Protein AF-A0A255QZW3-F1 (afdb_monomer_lite)

pLDDT: mean 80.27, std 19.98, range [23.88, 97.62]

Radius of gyration: 26.01 Å; chains: 1; bounding box: 53×50×120 Å

Structure (mmCIF, N/CA/C/O backbone):
data_AF-A0A255QZW3-F1
#
_entry.id   AF-A0A255QZW3-F1
#
loop_
_atom_site.group_PDB
_atom_site.id
_atom_site.type_symbol
_atom_site.label_atom_id
_atom_site.label_alt_id
_atom_site.label_comp_id
_atom_site.label_asym_id
_atom_site.label_entity_id
_atom_site.label_seq_id
_atom_site.pdbx_PDB_ins_code
_atom_site.Cartn_x
_atom_site.Cartn_y
_atom_site.Cartn_z
_atom_site.occupancy
_atom_site.B_iso_or_equiv
_atom_site.auth_seq_id
_atom_site.auth_comp_id
_atom_site.auth_asym_id
_atom_site.auth_atom_id
_atom_site.pdbx_PDB_model_num
ATOM 1 N N . MET A 1 1 ? -30.553 32.138 -70.526 1.00 38.06 1 MET A N 1
ATOM 2 C CA . MET A 1 1 ? -29.846 30.898 -70.909 1.00 38.06 1 MET A CA 1
ATOM 3 C C . MET A 1 1 ? -28.409 31.009 -70.411 1.00 38.06 1 MET A C 1
ATOM 5 O O . MET A 1 1 ? -27.671 31.830 -70.925 1.00 38.06 1 MET A O 1
ATOM 9 N N . ASN A 1 2 ? -28.101 30.250 -69.355 1.00 43.09 2 ASN A N 1
ATOM 10 C CA . ASN A 1 2 ? -26.792 29.805 -68.851 1.00 43.09 2 ASN A CA 1
ATOM 11 C C . ASN A 1 2 ? -25.631 30.808 -68.701 1.00 43.09 2 ASN A C 1
ATOM 13 O O . ASN A 1 2 ? -24.915 31.080 -69.658 1.00 43.09 2 ASN A O 1
ATOM 17 N N . LEU A 1 3 ? -25.308 31.158 -67.448 1.00 36.25 3 LEU A N 1
ATOM 18 C CA . LEU A 1 3 ? -23.912 31.330 -67.038 1.00 36.25 3 LEU A CA 1
ATOM 19 C C . LEU A 1 3 ? -23.704 30.815 -65.605 1.00 36.25 3 LEU A C 1
ATOM 21 O O . LEU A 1 3 ? -24.528 31.013 -64.719 1.00 36.25 3 LEU A O 1
ATOM 25 N N . ARG A 1 4 ? -22.629 30.046 -65.457 1.00 40.78 4 ARG A N 1
ATOM 26 C CA . ARG A 1 4 ? -22.335 29.072 -64.404 1.00 40.78 4 ARG A CA 1
ATOM 27 C C . ARG A 1 4 ? -21.970 29.738 -63.072 1.00 40.78 4 ARG A C 1
ATOM 29 O O . ARG A 1 4 ? -21.089 30.589 -63.046 1.00 40.78 4 ARG A O 1
ATOM 36 N N . GLN A 1 5 ? -22.571 29.280 -61.973 1.00 43.69 5 GLN A N 1
ATOM 37 C CA . GLN A 1 5 ? -22.066 29.517 -60.619 1.00 43.69 5 GLN A CA 1
ATOM 38 C C . GLN A 1 5 ? -20.993 28.474 -60.290 1.00 43.69 5 GLN A C 1
ATOM 40 O O . GLN A 1 5 ? -21.255 27.272 -60.300 1.00 43.69 5 GLN A O 1
ATOM 45 N N . ALA A 1 6 ? -19.781 28.950 -60.015 1.00 41.25 6 ALA A N 1
ATOM 46 C CA . ALA A 1 6 ? -18.719 28.180 -59.385 1.00 41.25 6 ALA A CA 1
ATOM 47 C C . ALA A 1 6 ? -18.856 28.342 -57.865 1.00 41.25 6 ALA A C 1
ATOM 49 O O . ALA A 1 6 ? -18.693 29.443 -57.345 1.00 41.25 6 ALA A O 1
ATOM 50 N N . ILE A 1 7 ? -19.173 27.255 -57.162 1.00 45.88 7 ILE A N 1
ATOM 51 C CA . ILE A 1 7 ? -19.100 27.184 -55.700 1.00 45.88 7 ILE A CA 1
ATOM 52 C C . ILE A 1 7 ? -17.798 26.456 -55.369 1.00 45.88 7 ILE A C 1
ATOM 54 O O . ILE A 1 7 ? -17.661 25.261 -55.621 1.00 45.88 7 ILE A O 1
ATOM 58 N N . ILE A 1 8 ? -16.826 27.202 -54.848 1.00 43.06 8 ILE A N 1
ATOM 59 C CA . ILE A 1 8 ? -15.601 26.663 -54.258 1.00 43.06 8 ILE A CA 1
ATOM 60 C C . ILE A 1 8 ? -15.958 26.229 -52.834 1.00 43.06 8 ILE A C 1
ATOM 62 O O . ILE A 1 8 ? -16.229 27.066 -51.977 1.00 43.06 8 ILE A O 1
ATOM 66 N N . VAL A 1 9 ? -15.986 24.918 -52.590 1.00 39.41 9 VAL A N 1
ATOM 67 C CA . VAL A 1 9 ? -16.095 24.344 -51.244 1.00 39.41 9 VAL A CA 1
ATOM 68 C C . VAL A 1 9 ? -14.688 24.282 -50.656 1.00 39.41 9 VAL A C 1
ATOM 70 O O . VAL A 1 9 ? -13.863 23.474 -51.078 1.00 39.41 9 VAL A O 1
ATOM 73 N N . PHE A 1 10 ? -14.404 25.165 -49.701 1.00 37.56 10 PHE A N 1
ATOM 74 C CA . PHE A 1 10 ? -13.177 25.138 -48.910 1.00 37.56 10 PHE A CA 1
ATOM 75 C C . PHE A 1 10 ? -13.356 24.102 -47.791 1.00 37.56 10 PHE A C 1
ATOM 77 O O . PHE A 1 10 ? -14.060 24.338 -46.810 1.00 37.56 10 PHE A O 1
ATOM 84 N N . LEU A 1 11 ? -12.778 22.916 -47.982 1.00 35.62 11 LEU A N 1
ATOM 85 C CA . LEU A 1 11 ? -12.787 21.829 -47.007 1.00 35.62 11 LEU A CA 1
ATOM 86 C C . LEU A 1 11 ? -11.752 22.147 -45.914 1.00 35.62 11 LEU A C 1
ATOM 88 O O . LEU A 1 11 ? -10.556 21.925 -46.087 1.00 35.62 11 LEU A O 1
ATOM 92 N N . CYS A 1 12 ? -12.205 22.729 -44.804 1.00 33.22 12 CYS A N 1
ATOM 93 C CA . CYS A 1 12 ? -11.370 22.981 -43.634 1.00 33.22 12 CYS A CA 1
ATOM 94 C C . CYS A 1 12 ? -11.304 21.697 -42.789 1.00 33.22 12 CYS A C 1
ATOM 96 O O . CYS A 1 12 ? -12.208 21.407 -42.007 1.00 33.22 12 CYS A O 1
ATOM 98 N N . CYS A 1 13 ? -10.258 20.891 -42.986 1.00 32.69 13 CYS A N 1
ATOM 99 C CA . CYS A 1 13 ? -9.945 19.754 -42.122 1.00 32.69 13 CYS A CA 1
ATOM 100 C C . CYS A 1 13 ? -9.436 20.265 -40.764 1.00 32.69 13 CYS A C 1
ATOM 102 O O . CYS A 1 13 ? -8.234 20.442 -40.569 1.00 32.69 13 CYS A O 1
ATOM 104 N N . CYS A 1 14 ? -10.342 20.496 -39.813 1.00 33.97 14 CYS A N 1
ATOM 105 C CA . CYS A 1 14 ? -9.978 20.615 -38.404 1.00 33.97 14 CYS A CA 1
ATOM 106 C C . CYS A 1 14 ? -9.560 19.233 -37.886 1.00 33.97 14 CYS A C 1
ATOM 108 O O . CYS A 1 14 ? -10.395 18.418 -37.499 1.00 33.97 14 CYS A O 1
ATOM 110 N N . GLY A 1 15 ? -8.253 18.967 -37.898 1.00 35.81 15 GLY A N 1
ATOM 111 C CA . GLY A 1 15 ? -7.658 17.869 -37.147 1.00 35.81 15 GLY A CA 1
ATOM 112 C C . GLY A 1 15 ? -7.804 18.145 -35.655 1.00 35.81 15 GLY A C 1
ATOM 113 O O . GLY A 1 15 ? -7.083 18.969 -35.098 1.00 35.81 15 GLY A O 1
ATOM 114 N N . VAL A 1 16 ? -8.756 17.475 -35.011 1.00 38.16 16 VAL A N 1
ATOM 115 C CA . VAL A 1 16 ? -8.859 17.439 -33.552 1.00 38.16 16 VAL A CA 1
ATOM 116 C C . VAL A 1 16 ? -7.765 16.498 -33.055 1.00 38.16 16 VAL A C 1
ATOM 118 O O . VAL A 1 16 ? -7.927 15.280 -33.050 1.00 38.16 16 VAL A O 1
ATOM 121 N N . ALA A 1 17 ? -6.615 17.063 -32.692 1.00 34.88 17 ALA A N 1
ATOM 122 C CA . ALA A 1 17 ? -5.617 16.351 -31.912 1.00 34.88 17 ALA A CA 1
ATOM 123 C C . ALA A 1 17 ? -6.191 16.130 -30.506 1.00 34.88 17 ALA A C 1
ATOM 125 O O . ALA A 1 17 ? -6.389 17.082 -29.752 1.00 34.88 17 ALA A O 1
ATOM 126 N N . LEU A 1 18 ? -6.484 14.873 -30.173 1.00 35.56 18 LEU A N 1
ATOM 127 C CA . LEU A 1 18 ? -6.776 14.422 -28.815 1.00 35.56 18 LEU A CA 1
ATOM 128 C C . LEU A 1 18 ? -5.517 14.640 -27.962 1.00 35.56 18 LEU A C 1
ATOM 130 O O . LEU A 1 18 ? -4.614 13.810 -27.938 1.00 35.56 18 LEU A O 1
ATOM 134 N N . GLN A 1 19 ? -5.424 15.800 -27.314 1.00 33.09 19 GLN A N 1
ATOM 135 C CA . GLN A 1 19 ? -4.414 16.064 -26.297 1.00 33.09 19 GLN A CA 1
ATOM 136 C C . GLN A 1 19 ? -4.890 15.428 -24.992 1.00 33.09 19 GLN A C 1
ATOM 138 O O . GLN A 1 19 ? -5.783 15.944 -24.323 1.00 33.09 19 GLN A O 1
ATOM 143 N N . SER A 1 20 ? -4.311 14.277 -24.654 1.00 39.78 20 SER A N 1
ATOM 144 C CA . SER A 1 20 ? -4.420 13.702 -23.315 1.00 39.78 20 SER A CA 1
ATOM 145 C C . SER A 1 20 ? -3.906 14.712 -22.277 1.00 39.78 20 SER A C 1
ATOM 147 O O . SER A 1 20 ? -2.953 15.439 -22.576 1.00 39.78 20 SER A O 1
ATOM 149 N N . PRO A 1 21 ? -4.474 14.765 -21.059 1.00 36.47 21 PRO A N 1
ATOM 150 C CA . PRO A 1 21 ? -3.934 15.604 -19.996 1.00 36.47 21 PRO A CA 1
ATOM 151 C C . PRO A 1 21 ? -2.499 15.158 -19.681 1.00 36.47 21 PRO A C 1
ATOM 153 O O . PRO A 1 21 ? -2.254 14.046 -19.216 1.00 36.47 21 PRO A O 1
ATOM 156 N N . LEU A 1 22 ? -1.536 16.019 -20.011 1.00 41.69 22 LEU A N 1
ATOM 157 C CA . LEU A 1 22 ? -0.113 15.800 -19.778 1.00 41.69 22 LEU A CA 1
ATOM 158 C C . LEU A 1 22 ? 0.183 16.044 -18.295 1.00 41.69 22 LEU A C 1
ATOM 160 O O . LEU A 1 22 ? 0.344 17.182 -17.861 1.00 41.69 22 LEU A O 1
ATOM 164 N N . VAL A 1 23 ? 0.248 14.959 -17.527 1.00 48.19 23 VAL A N 1
ATOM 165 C CA . VAL A 1 23 ? 0.830 14.944 -16.182 1.00 48.19 23 VAL A CA 1
ATOM 166 C C . VAL A 1 23 ? 2.340 15.122 -16.349 1.00 48.19 23 VAL A C 1
ATOM 168 O O . VAL A 1 23 ? 3.003 14.293 -16.972 1.00 48.19 23 VAL A O 1
ATOM 171 N N . SER A 1 24 ? 2.879 16.241 -15.869 1.00 50.09 24 SER A N 1
ATOM 172 C CA . SER A 1 24 ? 4.326 16.470 -15.835 1.00 50.09 24 SER A CA 1
ATOM 173 C C . SER A 1 24 ? 4.949 15.564 -14.759 1.00 50.09 24 SER A C 1
ATOM 175 O O . SER A 1 24 ? 4.258 15.132 -13.834 1.00 50.09 24 SER A O 1
ATOM 177 N N . ALA A 1 25 ? 6.232 15.235 -14.890 1.00 59.34 25 ALA A N 1
ATOM 178 C CA . ALA A 1 25 ? 6.891 14.260 -14.031 1.00 59.34 25 ALA A CA 1
ATOM 179 C C . ALA A 1 25 ? 8.307 14.734 -13.650 1.00 59.34 25 ALA A C 1
ATOM 181 O O . ALA A 1 25 ? 9.047 15.243 -14.492 1.00 59.34 25 ALA A O 1
ATOM 182 N N . SER A 1 26 ? 8.690 14.589 -12.376 1.00 75.25 26 SER A N 1
ATOM 183 C CA . SER A 1 26 ? 10.046 14.892 -11.888 1.00 75.25 26 SER A CA 1
ATOM 184 C C . SER A 1 26 ? 10.842 13.600 -11.680 1.00 75.25 26 SER A C 1
ATOM 186 O O . SER A 1 26 ? 10.324 12.648 -11.100 1.00 75.25 26 SER A O 1
ATOM 188 N N . SER A 1 27 ? 12.107 13.567 -12.112 1.00 81.81 27 SER A N 1
ATOM 189 C CA . SER A 1 27 ? 12.995 12.394 -11.990 1.00 81.81 27 SER A CA 1
ATOM 190 C C . SER A 1 27 ? 13.128 11.904 -10.545 1.00 81.81 27 SER A C 1
ATOM 192 O O . SER A 1 27 ? 13.347 12.709 -9.644 1.00 81.81 27 SER A O 1
ATOM 194 N N . ALA A 1 28 ? 13.054 10.591 -10.322 1.00 85.12 28 ALA A N 1
ATOM 195 C CA . ALA A 1 28 ? 13.273 9.916 -9.039 1.00 85.12 28 ALA A CA 1
ATOM 196 C C . ALA A 1 28 ? 14.696 9.359 -8.876 1.00 85.12 28 ALA A C 1
ATOM 198 O O . ALA A 1 28 ? 15.025 8.834 -7.816 1.00 85.12 28 ALA A O 1
ATOM 199 N N . LEU A 1 29 ? 15.535 9.429 -9.917 1.00 87.44 29 LEU A N 1
ATOM 200 C CA . LEU A 1 29 ? 16.799 8.676 -9.992 1.00 87.44 29 LEU A CA 1
ATOM 201 C C . LEU A 1 29 ? 17.764 8.975 -8.833 1.00 87.44 29 LEU A C 1
ATOM 203 O O . LEU A 1 29 ? 18.496 8.097 -8.396 1.00 87.44 29 LEU A O 1
ATOM 207 N N . GLU A 1 30 ? 17.723 10.189 -8.284 1.00 87.31 30 GLU A N 1
ATOM 208 C CA . GLU A 1 30 ? 18.526 10.588 -7.118 1.00 87.31 30 GLU A CA 1
ATOM 209 C C . GLU A 1 30 ? 18.176 9.808 -5.842 1.00 87.31 30 GLU A C 1
ATOM 211 O O . GLU A 1 30 ? 19.025 9.639 -4.970 1.00 87.31 30 GLU A O 1
ATOM 216 N N . LEU A 1 31 ? 16.930 9.340 -5.730 1.00 86.12 31 LEU A N 1
ATOM 217 C CA . LEU A 1 31 ? 16.450 8.526 -4.611 1.00 86.12 31 LEU A CA 1
ATOM 218 C C . LEU A 1 31 ? 16.800 7.041 -4.809 1.00 86.12 31 LEU A C 1
ATOM 220 O O . LEU A 1 31 ? 16.865 6.273 -3.851 1.00 86.12 31 LEU A O 1
ATOM 224 N N . LEU A 1 32 ? 17.073 6.635 -6.052 1.00 86.94 32 LEU A N 1
ATOM 225 C CA . LEU A 1 32 ? 17.297 5.250 -6.455 1.00 86.94 32 LEU A CA 1
ATOM 226 C C . LEU A 1 32 ? 18.793 4.970 -6.600 1.00 86.94 32 LEU A C 1
ATOM 228 O O . LEU A 1 32 ? 19.309 4.758 -7.696 1.00 86.94 32 LEU A O 1
ATOM 232 N N . GLY A 1 33 ? 19.503 4.958 -5.470 1.00 85.31 33 GLY A N 1
ATOM 233 C CA . GLY A 1 33 ? 20.948 4.723 -5.432 1.00 85.31 33 GLY A CA 1
ATOM 234 C C . GLY A 1 33 ? 21.388 3.524 -6.289 1.00 85.31 33 GLY A C 1
ATOM 235 O O . GLY A 1 33 ? 20.945 2.393 -6.081 1.00 85.31 33 GLY A O 1
ATOM 236 N N . GLY A 1 34 ? 22.280 3.780 -7.251 1.00 86.75 34 GLY A N 1
ATOM 237 C CA . GLY A 1 34 ? 22.809 2.774 -8.179 1.00 86.75 34 GLY A CA 1
ATOM 238 C C . GLY A 1 34 ? 21.967 2.532 -9.437 1.00 86.75 34 GLY A C 1
ATOM 239 O O . GLY A 1 34 ? 22.371 1.713 -10.264 1.00 86.75 34 GLY A O 1
ATOM 240 N N . PHE A 1 35 ? 20.838 3.219 -9.611 1.00 91.81 35 PHE A N 1
ATOM 241 C CA . PHE A 1 35 ? 20.058 3.210 -10.847 1.00 91.81 35 PHE A CA 1
ATOM 242 C C . PHE A 1 35 ? 20.229 4.530 -11.594 1.00 91.81 35 PHE A C 1
ATOM 244 O O . PHE A 1 35 ? 19.882 5.599 -11.101 1.00 91.81 35 PHE A O 1
ATOM 251 N N . ASP A 1 36 ? 20.751 4.442 -12.813 1.00 92.75 36 ASP A N 1
ATOM 252 C CA . ASP A 1 36 ? 20.653 5.515 -13.792 1.00 92.75 36 ASP A CA 1
ATOM 253 C C . ASP A 1 36 ? 19.488 5.249 -14.755 1.00 92.75 36 ASP A C 1
ATOM 255 O O . ASP A 1 36 ? 18.828 4.204 -14.717 1.00 92.75 36 ASP A O 1
ATOM 259 N N . ARG A 1 37 ? 19.228 6.211 -15.642 1.00 92.00 37 ARG A N 1
ATOM 260 C CA . ARG A 1 37 ? 18.143 6.115 -16.623 1.00 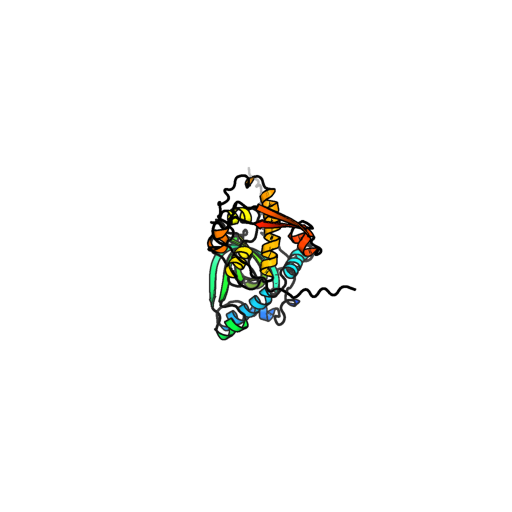92.00 37 ARG A CA 1
ATOM 261 C C . ARG A 1 37 ? 18.267 4.881 -17.519 1.00 92.00 37 ARG A C 1
ATOM 263 O O . ARG A 1 37 ? 17.257 4.249 -17.815 1.00 92.00 37 ARG A O 1
ATOM 270 N N . GLN A 1 38 ? 19.482 4.546 -17.952 1.00 92.38 38 GLN A N 1
ATOM 271 C CA . GLN A 1 38 ? 19.717 3.421 -18.854 1.00 92.38 38 GLN A CA 1
ATOM 272 C C . GLN A 1 38 ? 19.419 2.095 -18.152 1.00 92.38 38 GLN A C 1
ATOM 274 O O . GLN A 1 38 ? 18.772 1.225 -18.731 1.00 92.38 38 GLN A O 1
ATOM 279 N N . ARG A 1 39 ? 19.835 1.958 -16.891 1.00 93.81 39 ARG A N 1
ATOM 280 C CA . ARG A 1 39 ? 19.571 0.778 -16.070 1.00 93.81 39 ARG A CA 1
ATOM 281 C C . ARG A 1 39 ? 18.089 0.625 -15.741 1.00 93.81 39 ARG A C 1
ATOM 283 O O . ARG A 1 39 ? 17.588 -0.492 -15.793 1.00 93.81 39 ARG A O 1
ATOM 290 N N . VAL A 1 40 ? 17.384 1.723 -15.449 1.00 93.06 40 VAL A N 1
ATOM 291 C CA . VAL A 1 40 ? 15.918 1.698 -15.280 1.00 93.06 40 VAL A CA 1
ATOM 292 C C . VAL A 1 40 ? 15.255 1.204 -16.562 1.00 93.06 40 VAL A C 1
ATOM 294 O O . VAL A 1 40 ? 14.490 0.249 -16.516 1.00 93.06 40 VAL A O 1
ATOM 297 N N . GLN A 1 41 ? 15.604 1.779 -17.713 1.00 91.81 41 GLN A N 1
ATOM 298 C CA . GLN A 1 41 ? 15.026 1.369 -18.991 1.00 91.81 41 GLN A CA 1
ATOM 299 C C . GLN A 1 41 ? 15.336 -0.096 -19.338 1.00 91.81 41 GLN A C 1
ATOM 301 O O . GLN A 1 41 ? 14.477 -0.785 -19.877 1.00 91.81 41 GLN A O 1
ATOM 306 N N . ALA A 1 42 ? 16.522 -0.597 -18.975 1.00 91.25 42 ALA A N 1
ATOM 307 C CA . ALA A 1 42 ? 16.923 -1.990 -19.182 1.00 91.25 42 ALA A CA 1
ATOM 308 C C . ALA A 1 42 ? 16.161 -3.008 -18.311 1.00 91.25 42 ALA A C 1
ATOM 310 O O . ALA A 1 42 ? 16.281 -4.208 -18.542 1.00 91.25 42 ALA A O 1
ATOM 311 N N . CYS A 1 43 ? 15.372 -2.561 -17.325 1.00 92.19 43 CYS A N 1
ATOM 312 C CA . CYS A 1 43 ? 14.514 -3.450 -16.535 1.00 92.19 43 CYS A CA 1
ATOM 313 C C . CYS A 1 43 ? 13.280 -3.939 -17.318 1.00 92.19 43 CYS A C 1
ATOM 315 O O . CYS A 1 43 ? 12.559 -4.800 -16.820 1.00 92.19 43 CYS A O 1
ATOM 317 N N . TYR A 1 44 ? 13.008 -3.388 -18.506 1.00 92.75 44 TYR A N 1
ATOM 318 C CA . TYR A 1 44 ? 11.873 -3.760 -19.349 1.00 92.75 44 TYR A CA 1
ATOM 319 C C . TYR A 1 44 ? 12.316 -3.958 -20.812 1.00 92.75 44 TYR A C 1
ATOM 321 O O . TYR A 1 44 ? 13.087 -3.139 -21.319 1.00 92.75 44 TYR A O 1
ATOM 329 N N . PRO A 1 45 ? 11.807 -4.976 -21.532 1.00 92.88 45 PRO A N 1
ATOM 330 C CA . PRO A 1 45 ? 10.829 -5.986 -21.105 1.00 92.88 45 PRO A CA 1
ATOM 331 C C . PRO A 1 45 ? 11.397 -7.027 -20.123 1.00 92.88 45 PRO A C 1
ATOM 333 O O . PRO A 1 45 ? 12.604 -7.241 -20.047 1.00 92.88 45 PRO A O 1
ATOM 336 N N . VAL A 1 46 ? 10.511 -7.660 -19.344 1.00 91.69 46 VAL A N 1
ATOM 337 C CA . VAL A 1 46 ? 10.863 -8.722 -18.382 1.00 91.69 46 VAL A CA 1
ATOM 338 C C . VAL A 1 46 ? 10.699 -10.086 -19.058 1.00 91.69 46 VAL A C 1
ATOM 340 O O . VAL A 1 46 ? 9.689 -10.770 -18.872 1.00 91.69 46 VAL A O 1
ATOM 343 N N . ASP A 1 47 ? 11.692 -10.458 -19.863 1.00 90.25 47 ASP A N 1
ATOM 344 C CA . ASP A 1 47 ? 11.649 -11.665 -20.703 1.00 90.25 47 ASP A CA 1
ATOM 345 C C . ASP A 1 47 ? 12.502 -12.820 -20.156 1.00 90.25 47 ASP A C 1
ATOM 347 O O . ASP A 1 47 ? 12.281 -13.984 -20.496 1.00 90.25 47 ASP A O 1
ATOM 351 N N . ASP A 1 48 ? 13.465 -12.520 -19.282 1.00 89.69 48 ASP A N 1
ATOM 352 C CA . ASP A 1 48 ? 14.410 -13.492 -18.735 1.00 89.69 48 ASP A CA 1
ATOM 353 C C . ASP A 1 48 ? 14.662 -13.295 -17.229 1.00 89.69 48 ASP A C 1
ATOM 355 O O . ASP A 1 48 ? 14.187 -12.354 -16.590 1.00 89.69 48 ASP A O 1
ATOM 359 N N . ALA A 1 49 ? 15.426 -14.212 -16.632 1.00 87.69 49 ALA A N 1
ATOM 360 C CA . ALA A 1 49 ? 15.744 -14.159 -15.207 1.00 87.69 49 ALA A CA 1
ATOM 361 C C . ALA A 1 49 ? 16.623 -12.951 -14.819 1.00 87.69 49 ALA A C 1
ATOM 363 O O . ALA A 1 49 ? 16.570 -12.508 -13.671 1.00 87.69 49 ALA A O 1
ATOM 364 N N . GLY A 1 50 ? 17.426 -12.417 -15.745 1.00 89.69 50 GLY A N 1
ATOM 365 C CA . GLY A 1 50 ? 18.304 -11.270 -15.504 1.00 89.69 50 GLY A CA 1
ATOM 366 C C . GLY A 1 50 ? 17.527 -9.956 -15.436 1.00 89.69 50 GLY A C 1
ATOM 367 O O . GLY A 1 50 ? 17.659 -9.211 -14.466 1.00 89.69 50 GLY A O 1
ATOM 368 N N . SER A 1 51 ? 16.660 -9.709 -16.416 1.00 91.94 51 SER A N 1
ATOM 369 C CA . SER A 1 51 ? 15.723 -8.577 -16.442 1.00 91.94 51 SER A CA 1
ATOM 370 C C . SER A 1 51 ? 14.755 -8.616 -15.254 1.00 91.94 51 SER A C 1
ATOM 372 O O . SER A 1 51 ? 14.568 -7.600 -14.582 1.00 91.94 51 SER A O 1
ATOM 374 N N . ALA A 1 52 ? 14.234 -9.797 -14.898 1.00 93.00 52 ALA A N 1
ATOM 375 C CA . ALA A 1 52 ? 13.420 -9.975 -13.693 1.00 93.00 52 ALA A CA 1
ATOM 376 C C . ALA A 1 52 ? 14.193 -9.648 -12.402 1.00 93.00 52 ALA A C 1
ATOM 378 O O . ALA A 1 52 ? 13.646 -9.021 -11.493 1.00 93.00 52 ALA A O 1
ATOM 379 N N . ALA A 1 53 ? 15.471 -10.031 -12.319 1.00 92.81 53 ALA A N 1
ATOM 380 C CA . ALA A 1 53 ? 16.324 -9.702 -11.181 1.00 92.81 53 ALA A CA 1
ATOM 381 C C . ALA A 1 53 ? 16.606 -8.195 -11.072 1.00 92.81 53 ALA A C 1
ATOM 383 O O . ALA A 1 53 ? 16.585 -7.651 -9.967 1.00 92.81 53 ALA A O 1
ATOM 384 N N . GLU A 1 54 ? 16.863 -7.507 -12.187 1.00 94.69 54 GLU A N 1
ATOM 385 C CA . GLU A 1 54 ? 17.066 -6.052 -12.189 1.00 94.69 54 GLU A CA 1
ATOM 386 C C . GLU A 1 54 ? 15.783 -5.296 -11.822 1.00 94.69 54 GLU A C 1
ATOM 388 O O . GLU A 1 54 ? 15.832 -4.414 -10.959 1.00 94.69 54 GLU A O 1
ATOM 393 N N . MET A 1 55 ? 14.630 -5.710 -12.360 1.00 96.12 55 MET A N 1
ATOM 394 C CA . MET A 1 55 ? 13.325 -5.181 -11.953 1.00 96.12 55 MET A CA 1
ATOM 395 C C . MET A 1 55 ? 13.086 -5.386 -10.451 1.00 96.12 55 MET A C 1
ATOM 397 O O . MET A 1 55 ? 12.712 -4.455 -9.745 1.00 96.12 55 MET A O 1
ATOM 401 N N . ALA A 1 56 ? 13.370 -6.572 -9.911 1.00 95.25 56 ALA A N 1
ATOM 402 C CA . ALA A 1 56 ? 13.195 -6.831 -8.484 1.00 95.25 56 ALA A CA 1
ATOM 403 C C . ALA A 1 56 ? 14.093 -5.964 -7.592 1.00 95.25 56 ALA A C 1
ATOM 405 O O . ALA A 1 56 ? 13.642 -5.483 -6.552 1.00 95.25 56 ALA A O 1
ATOM 406 N N . LYS A 1 57 ? 15.344 -5.716 -8.001 1.00 94.81 57 LYS A N 1
ATOM 407 C CA . LYS A 1 57 ? 16.240 -4.783 -7.299 1.00 94.81 57 LYS A CA 1
ATOM 408 C C . LYS A 1 57 ? 15.696 -3.355 -7.336 1.00 94.81 57 LYS A C 1
ATOM 410 O O . LYS A 1 57 ? 15.791 -2.656 -6.329 1.00 94.81 57 LYS A O 1
ATOM 415 N N . LEU A 1 58 ? 15.126 -2.930 -8.465 1.00 95.56 58 LEU A N 1
ATOM 416 C CA . LEU A 1 58 ? 14.489 -1.619 -8.603 1.00 95.56 58 LEU A CA 1
ATOM 417 C C . LEU A 1 58 ? 13.295 -1.486 -7.649 1.00 95.56 58 LEU A C 1
ATOM 419 O O . LEU A 1 58 ? 13.234 -0.534 -6.874 1.00 95.56 58 LEU A O 1
ATOM 423 N N . LEU A 1 59 ? 12.402 -2.479 -7.639 1.00 95.38 59 LEU A N 1
ATOM 424 C CA . LEU A 1 59 ? 11.244 -2.524 -6.739 1.00 95.38 59 LEU A CA 1
ATOM 425 C C . LEU A 1 59 ? 11.655 -2.538 -5.264 1.00 95.38 59 LEU A C 1
ATOM 427 O O . LEU A 1 59 ? 11.061 -1.828 -4.457 1.00 95.38 59 LEU A O 1
ATOM 431 N N . TYR A 1 60 ? 12.705 -3.281 -4.912 1.00 93.06 60 TYR A N 1
ATOM 432 C CA . TYR A 1 60 ? 13.251 -3.295 -3.555 1.00 93.06 60 TYR A CA 1
ATOM 433 C C . TYR A 1 60 ? 13.732 -1.906 -3.108 1.00 93.06 60 TYR A C 1
ATOM 435 O O . TYR A 1 60 ? 13.483 -1.492 -1.976 1.00 93.06 60 TYR A O 1
ATOM 443 N N . ARG A 1 61 ? 14.387 -1.151 -4.002 1.00 92.94 61 ARG A N 1
ATOM 444 C CA . ARG A 1 61 ? 14.806 0.232 -3.717 1.00 92.94 61 ARG A CA 1
ATOM 445 C C . ARG A 1 61 ? 13.621 1.181 -3.598 1.00 92.94 61 ARG A C 1
ATOM 447 O O . ARG A 1 61 ? 13.607 2.000 -2.683 1.00 92.94 61 ARG A O 1
ATOM 454 N N . LEU A 1 62 ? 12.628 1.044 -4.473 1.00 92.88 62 LEU A N 1
ATOM 455 C CA . LEU A 1 62 ? 11.402 1.838 -4.406 1.00 92.88 62 LEU A CA 1
ATOM 456 C C . LEU A 1 62 ? 10.637 1.590 -3.105 1.00 92.88 62 LEU A C 1
ATOM 458 O O . LEU A 1 62 ? 10.209 2.549 -2.478 1.00 92.88 62 LEU A O 1
ATOM 462 N N . ARG A 1 63 ? 10.545 0.336 -2.646 1.00 89.00 63 ARG A N 1
ATOM 463 C CA . ARG A 1 63 ? 9.913 -0.018 -1.363 1.00 89.00 63 ARG A CA 1
ATOM 464 C C . ARG A 1 63 ? 10.587 0.660 -0.166 1.00 89.00 63 ARG A C 1
ATOM 466 O O . ARG A 1 63 ? 9.919 1.005 0.795 1.00 89.00 63 ARG A O 1
ATOM 473 N N . GLY A 1 64 ? 11.908 0.839 -0.216 1.00 85.50 64 GLY A N 1
ATOM 474 C CA . GLY A 1 64 ? 12.663 1.545 0.824 1.00 85.50 64 GLY A CA 1
ATOM 475 C C . GLY A 1 64 ? 12.684 3.070 0.674 1.00 85.50 64 GLY A C 1
ATOM 476 O O . GLY A 1 64 ? 13.294 3.747 1.500 1.00 85.50 64 GLY A O 1
ATOM 477 N N . THR A 1 65 ? 12.084 3.619 -0.385 1.00 87.00 65 THR A N 1
ATOM 478 C CA . THR A 1 65 ? 12.019 5.067 -0.616 1.00 87.00 65 THR A CA 1
ATOM 479 C C . THR A 1 65 ? 10.817 5.650 0.124 1.00 87.00 65 THR A C 1
ATOM 481 O O . THR A 1 65 ? 9.765 5.026 0.188 1.00 87.00 65 THR A O 1
ATOM 484 N N . ASN A 1 66 ? 10.957 6.856 0.679 1.00 81.31 66 ASN A N 1
ATOM 485 C CA . ASN A 1 66 ? 9.845 7.535 1.338 1.00 81.31 66 ASN A CA 1
ATOM 486 C C . ASN A 1 66 ? 8.789 7.956 0.294 1.00 81.31 66 ASN A C 1
ATOM 488 O O . ASN A 1 66 ? 9.063 8.796 -0.567 1.00 81.31 66 ASN A O 1
ATOM 492 N N . GLU A 1 67 ? 7.587 7.387 0.398 1.00 82.44 67 GLU A N 1
ATOM 493 C CA . GLU A 1 67 ? 6.448 7.645 -0.492 1.00 82.44 67 GLU A CA 1
ATOM 494 C C . GLU A 1 67 ? 6.085 9.136 -0.555 1.00 82.44 67 GLU A C 1
ATOM 496 O O . GLU A 1 67 ? 5.835 9.674 -1.631 1.00 82.44 67 GLU A O 1
ATOM 501 N N . GLU A 1 68 ? 6.154 9.856 0.565 1.00 81.56 68 GLU A N 1
ATOM 502 C CA . GLU A 1 68 ? 5.873 11.293 0.621 1.00 81.56 68 GLU A CA 1
ATOM 503 C C . GLU A 1 68 ? 6.874 12.096 -0.232 1.00 81.56 68 GLU A C 1
ATOM 505 O O . GLU A 1 68 ? 6.518 13.082 -0.884 1.00 81.56 68 GLU A O 1
ATOM 510 N N . GLN A 1 69 ? 8.141 11.664 -0.287 1.00 84.38 69 GLN A N 1
ATOM 511 C CA . GLN A 1 69 ? 9.143 12.288 -1.157 1.00 84.38 69 GLN A CA 1
ATOM 512 C C . GLN A 1 69 ? 8.851 12.034 -2.638 1.00 84.38 69 GLN A C 1
ATOM 514 O O . GLN A 1 69 ? 9.099 12.920 -3.462 1.00 84.38 69 GLN A O 1
ATOM 519 N N . LEU A 1 70 ? 8.319 10.857 -2.980 1.00 85.81 70 LEU A N 1
ATOM 520 C CA . LEU A 1 70 ? 7.873 10.550 -4.339 1.00 85.81 70 LEU A CA 1
ATOM 521 C C . LEU A 1 70 ? 6.629 11.374 -4.699 1.00 85.81 70 LEU A C 1
ATOM 523 O O . LEU A 1 70 ? 6.614 12.028 -5.741 1.00 85.81 70 LEU A O 1
ATOM 527 N N . GLN A 1 71 ? 5.641 11.458 -3.807 1.00 84.31 71 GLN A N 1
ATOM 528 C CA . GLN A 1 71 ? 4.428 12.257 -4.005 1.00 84.31 71 GLN A CA 1
ATOM 529 C C . GLN A 1 71 ? 4.733 13.750 -4.170 1.00 84.31 71 GLN A C 1
ATOM 531 O O . GLN A 1 71 ? 4.203 14.394 -5.074 1.00 84.31 71 GLN A O 1
ATOM 536 N N . LYS A 1 72 ? 5.667 14.312 -3.391 1.00 83.88 72 LYS A N 1
ATOM 537 C CA . LYS A 1 72 ? 6.133 15.702 -3.580 1.00 83.88 72 LYS A CA 1
ATOM 538 C C . LYS A 1 72 ? 6.685 15.942 -4.992 1.00 83.88 72 LYS A C 1
ATOM 540 O O . LYS A 1 72 ? 6.526 17.040 -5.528 1.00 83.88 72 LYS A O 1
ATOM 545 N N . ARG A 1 73 ? 7.311 14.933 -5.611 1.00 82.25 73 ARG A N 1
ATOM 546 C CA . ARG A 1 73 ? 7.826 14.994 -6.994 1.00 82.25 73 ARG A CA 1
ATOM 547 C C . ARG A 1 73 ? 6.713 14.877 -8.044 1.00 82.25 73 ARG A C 1
ATOM 549 O O . ARG A 1 73 ? 6.862 15.469 -9.109 1.00 82.25 73 ARG A O 1
ATOM 556 N N . VAL A 1 74 ? 5.597 14.217 -7.727 1.00 77.38 74 VAL A N 1
ATOM 557 C CA . VAL A 1 74 ? 4.366 14.250 -8.541 1.00 77.38 74 VAL A CA 1
ATOM 558 C C . VAL A 1 74 ? 3.732 15.646 -8.495 1.00 77.38 74 VAL A C 1
ATOM 560 O O . VAL A 1 74 ? 3.487 16.257 -9.533 1.00 77.38 74 VAL A O 1
ATOM 563 N N . THR A 1 75 ? 3.528 16.200 -7.296 1.00 57.56 75 THR A N 1
ATOM 564 C CA . THR A 1 75 ? 2.821 17.480 -7.088 1.00 57.56 75 THR A CA 1
ATOM 565 C C . THR A 1 75 ? 3.600 18.695 -7.600 1.00 57.56 75 THR A C 1
ATOM 567 O O . THR A 1 75 ? 3.012 19.672 -8.055 1.00 57.56 75 THR A O 1
ATOM 570 N N . ARG A 1 76 ? 4.939 18.660 -7.603 1.00 52.56 76 ARG A N 1
ATOM 571 C CA . ARG A 1 76 ? 5.753 19.760 -8.162 1.00 52.56 76 ARG A CA 1
ATOM 572 C C . ARG A 1 76 ? 5.559 19.948 -9.671 1.00 52.56 76 ARG A C 1
ATOM 574 O O . ARG A 1 76 ? 5.887 20.998 -10.211 1.00 52.56 76 ARG A O 1
ATOM 581 N N . SER A 1 77 ? 5.015 18.942 -10.343 1.00 49.44 77 SER A N 1
ATOM 582 C CA . SER A 1 77 ? 4.790 18.950 -11.780 1.00 49.44 77 SER A CA 1
ATOM 583 C C . SER A 1 77 ? 3.433 19.516 -12.208 1.00 49.44 77 SER A C 1
ATOM 585 O O . SER A 1 77 ? 3.247 19.819 -13.383 1.00 49.44 77 SER A O 1
ATOM 587 N N . THR A 1 78 ? 2.487 19.739 -11.293 1.00 44.12 78 THR A N 1
ATOM 588 C CA . THR A 1 78 ? 1.239 20.448 -11.638 1.00 44.12 78 THR A CA 1
ATOM 589 C C . THR A 1 78 ? 1.442 21.945 -11.926 1.00 44.12 78 THR A C 1
ATOM 591 O O . THR A 1 78 ? 0.567 22.565 -12.534 1.00 44.12 78 THR A O 1
ATOM 594 N N . ASP A 1 79 ? 2.607 22.520 -11.592 1.00 37.31 79 ASP A N 1
ATOM 595 C CA . ASP A 1 79 ? 2.975 23.886 -11.982 1.00 37.31 79 ASP A CA 1
ATOM 596 C C . ASP A 1 79 ? 3.331 23.952 -13.479 1.00 37.31 79 ASP A C 1
ATOM 598 O O . ASP A 1 79 ? 4.340 23.440 -13.969 1.00 37.31 79 ASP A O 1
ATOM 602 N N . SER A 1 80 ? 2.448 24.608 -14.225 1.00 39.38 80 SER A N 1
ATOM 603 C CA . SER A 1 80 ? 2.197 24.454 -15.659 1.00 39.38 80 SER A CA 1
ATOM 604 C C . SER A 1 80 ? 3.235 25.086 -16.608 1.00 39.38 80 SER A C 1
ATOM 606 O O . SER A 1 80 ? 2.853 25.673 -17.618 1.00 39.38 80 SER A O 1
ATOM 608 N N . SER A 1 81 ? 4.542 25.000 -16.330 1.00 38.09 81 SER A N 1
ATOM 609 C CA . SER A 1 81 ? 5.563 25.673 -17.168 1.00 38.09 81 SER A CA 1
ATOM 610 C C . SER A 1 81 ? 6.563 24.771 -17.899 1.00 38.09 81 SER A C 1
ATOM 612 O O . SER A 1 81 ? 7.280 25.271 -18.764 1.00 38.09 81 SER A O 1
ATOM 614 N N . VAL A 1 82 ? 6.572 23.451 -17.668 1.00 43.38 82 VAL A N 1
ATOM 615 C CA . VAL A 1 82 ? 7.353 22.505 -18.491 1.00 43.38 82 VAL A CA 1
ATOM 616 C C . VAL A 1 82 ? 6.548 21.222 -18.732 1.00 43.38 82 VAL A C 1
ATOM 618 O O . VAL A 1 82 ? 6.690 20.220 -18.032 1.00 43.38 82 VAL A O 1
ATOM 621 N N . ALA A 1 83 ? 5.660 21.258 -19.728 1.00 44.19 83 ALA A N 1
ATOM 622 C CA . ALA A 1 83 ? 4.937 20.086 -20.221 1.00 44.19 83 ALA A CA 1
ATOM 623 C C . ALA A 1 83 ? 5.853 19.257 -21.143 1.00 44.19 83 ALA A C 1
ATOM 625 O O . ALA A 1 83 ? 5.836 19.407 -22.365 1.00 44.19 83 ALA A O 1
ATOM 626 N N . GLY A 1 84 ? 6.705 18.421 -20.548 1.00 58.59 84 GLY A N 1
ATOM 627 C CA . GLY A 1 84 ? 7.470 17.390 -21.253 1.00 58.59 84 GLY A CA 1
ATOM 628 C C . GLY A 1 84 ? 6.730 16.052 -21.258 1.00 58.59 84 GLY A C 1
ATOM 629 O O . GLY A 1 84 ? 5.940 15.768 -20.362 1.00 58.59 84 GLY A O 1
ATOM 630 N N . THR A 1 85 ? 6.989 15.209 -22.259 1.00 73.25 85 THR A N 1
ATOM 631 C CA . THR A 1 85 ? 6.593 13.794 -22.186 1.00 73.25 85 THR A CA 1
ATOM 632 C C . THR A 1 85 ? 7.430 13.118 -21.093 1.00 73.25 85 THR A C 1
ATOM 634 O O . THR A 1 85 ? 8.653 13.259 -21.164 1.00 73.25 85 THR A O 1
ATOM 637 N N . PRO A 1 86 ? 6.831 12.401 -20.119 1.00 82.12 86 PRO A N 1
ATOM 638 C CA . PRO A 1 86 ? 7.590 11.721 -19.071 1.00 82.12 86 PRO A CA 1
ATOM 639 C C . PRO A 1 86 ? 8.651 10.797 -19.670 1.00 82.12 86 PRO A C 1
ATOM 641 O O . PRO A 1 86 ? 8.375 10.082 -20.642 1.00 82.12 86 PRO A O 1
ATOM 644 N N . VAL A 1 87 ? 9.855 10.812 -19.102 1.00 88.62 87 VAL A N 1
ATOM 645 C CA . VAL A 1 87 ? 10.971 9.955 -19.518 1.00 88.62 87 VAL A CA 1
ATOM 646 C C . VAL A 1 87 ? 11.269 8.892 -18.458 1.00 88.62 87 VAL A C 1
ATOM 648 O O . VAL A 1 87 ? 10.871 9.044 -17.301 1.00 88.62 87 VAL A O 1
ATOM 651 N N . PRO A 1 88 ? 11.962 7.793 -18.817 1.00 91.00 88 PRO A N 1
ATOM 652 C CA . PRO A 1 88 ? 12.348 6.783 -17.844 1.00 91.00 88 PRO A CA 1
ATOM 653 C C . PRO A 1 88 ? 13.061 7.383 -16.625 1.00 91.00 88 PRO A C 1
ATOM 655 O O . PRO A 1 88 ? 14.006 8.175 -16.758 1.00 91.00 88 PRO A O 1
ATOM 658 N N . GLY A 1 89 ? 12.588 6.988 -15.445 1.00 88.62 89 GLY A N 1
ATOM 659 C CA . GLY A 1 89 ? 13.007 7.490 -14.143 1.00 88.62 89 GLY A CA 1
ATOM 660 C C . GLY A 1 89 ? 12.111 8.578 -13.548 1.00 88.62 89 GLY A C 1
ATOM 661 O O . GLY A 1 89 ? 12.278 8.868 -12.367 1.00 88.62 89 GLY A O 1
ATOM 662 N N . ASP A 1 90 ? 11.177 9.170 -14.296 1.00 90.44 90 ASP A N 1
ATOM 663 C CA . ASP A 1 90 ? 10.287 10.202 -13.751 1.00 90.44 90 ASP A CA 1
ATOM 664 C C . ASP A 1 90 ? 9.132 9.614 -12.930 1.00 90.44 90 ASP A C 1
ATOM 666 O O . ASP A 1 90 ? 8.592 8.564 -13.280 1.00 90.44 90 ASP A O 1
ATOM 670 N N . VAL A 1 91 ? 8.749 10.304 -11.849 1.00 91.25 91 VAL A N 1
ATOM 671 C CA . VAL A 1 91 ? 7.629 9.912 -10.978 1.00 91.25 91 VAL A CA 1
ATOM 672 C C . VAL A 1 91 ? 6.298 10.365 -11.576 1.00 91.25 91 VAL A C 1
ATOM 674 O O . VAL A 1 91 ? 6.128 11.538 -11.904 1.00 91.25 91 VAL A O 1
ATOM 677 N N . VAL A 1 92 ? 5.343 9.445 -11.671 1.00 90.19 92 VAL A N 1
ATOM 678 C CA . VAL A 1 92 ? 4.002 9.644 -12.224 1.00 90.19 92 VAL A CA 1
ATOM 679 C C . VAL A 1 92 ? 2.973 8.995 -11.296 1.00 90.19 92 VAL A C 1
ATOM 681 O O . VAL A 1 92 ? 3.198 7.901 -10.778 1.00 90.19 92 VAL A O 1
ATOM 684 N N . GLN A 1 93 ? 1.827 9.651 -11.112 1.00 91.75 93 GLN A N 1
ATOM 685 C CA . GLN A 1 93 ? 0.669 9.020 -10.483 1.00 91.75 93 GLN A CA 1
ATOM 686 C C . GLN A 1 93 ? -0.062 8.149 -11.504 1.00 91.75 93 GLN A C 1
ATOM 688 O O . GLN A 1 93 ? -0.416 8.622 -12.587 1.00 91.75 93 GLN A O 1
ATOM 693 N N . VAL A 1 94 ? -0.283 6.882 -11.163 1.00 91.50 94 VAL A N 1
ATOM 694 C CA . VAL A 1 94 ? -0.990 5.924 -12.013 1.00 91.50 94 VAL A CA 1
ATOM 695 C C . VAL A 1 94 ? -2.238 5.441 -11.292 1.00 91.50 94 VAL A C 1
ATOM 697 O O . VAL A 1 94 ? -2.155 4.869 -10.209 1.00 91.50 94 VAL A O 1
ATOM 700 N N . ASP A 1 95 ? -3.383 5.620 -11.941 1.00 93.12 95 ASP A N 1
ATOM 701 C CA . ASP A 1 95 ? -4.688 5.162 -11.479 1.00 93.12 95 ASP A CA 1
ATOM 702 C C . ASP A 1 95 ? -5.359 4.324 -12.569 1.00 93.12 95 ASP A C 1
ATOM 704 O O . ASP A 1 95 ? -5.326 4.659 -13.759 1.00 93.12 95 ASP A O 1
ATOM 708 N N . GLY A 1 96 ? -5.994 3.223 -12.175 1.00 94.38 96 GLY A N 1
ATOM 709 C CA . GLY A 1 96 ? -6.736 2.394 -13.116 1.00 94.38 96 GLY A CA 1
ATOM 710 C C . GLY A 1 96 ? -7.405 1.193 -12.471 1.00 94.38 96 GLY A C 1
ATOM 711 O O . GLY A 1 96 ? -7.278 0.945 -11.274 1.00 94.38 96 GLY A O 1
ATOM 712 N N . SER A 1 97 ? -8.137 0.437 -13.285 1.00 96.50 97 SER A N 1
ATOM 713 C CA . SER A 1 97 ? -8.769 -0.817 -12.865 1.00 96.50 97 SER A CA 1
ATOM 714 C C . SER A 1 97 ? -7.959 -2.022 -13.330 1.00 96.50 97 SER A C 1
ATOM 716 O O . SER A 1 97 ? -7.485 -2.044 -14.465 1.00 96.50 97 SER A O 1
ATOM 718 N N . ILE A 1 98 ? -7.834 -3.045 -12.487 1.00 96.50 98 ILE A N 1
ATOM 719 C CA . ILE A 1 98 ? -7.095 -4.271 -12.805 1.00 96.50 98 ILE A CA 1
ATOM 720 C C . ILE A 1 98 ? -7.765 -5.000 -13.978 1.00 96.50 98 ILE A C 1
ATOM 722 O O . ILE A 1 98 ? -8.924 -5.404 -13.883 1.00 96.50 98 ILE A O 1
ATOM 726 N N . ASP A 1 99 ? -7.024 -5.230 -15.061 1.00 95.81 99 ASP A N 1
ATOM 727 C CA . ASP A 1 99 ? -7.436 -6.088 -16.181 1.00 95.81 99 ASP A CA 1
ATOM 728 C C . ASP A 1 99 ? -6.837 -7.497 -16.066 1.00 95.81 99 ASP A C 1
ATOM 730 O O . ASP A 1 99 ? -7.539 -8.489 -16.303 1.00 95.81 99 ASP A O 1
ATOM 734 N N . ALA A 1 100 ? -5.561 -7.577 -15.673 1.00 95.56 100 ALA A N 1
ATOM 735 C CA . ALA A 1 100 ? -4.816 -8.817 -15.476 1.00 95.56 100 ALA A CA 1
ATOM 736 C C . ALA A 1 100 ? -3.714 -8.656 -14.416 1.00 95.56 100 ALA A C 1
ATOM 738 O O . ALA A 1 100 ? -3.197 -7.562 -14.203 1.00 95.56 100 ALA A O 1
ATOM 739 N N . ILE A 1 101 ? -3.338 -9.766 -13.778 1.00 95.62 101 ILE A N 1
ATOM 740 C CA . ILE A 1 101 ? -2.221 -9.843 -12.831 1.00 95.62 101 ILE A CA 1
ATOM 741 C C . ILE A 1 101 ? -1.328 -11.003 -13.266 1.00 95.62 101 ILE A C 1
ATOM 743 O O . ILE A 1 101 ? -1.815 -12.116 -13.477 1.00 95.62 101 ILE A O 1
ATOM 747 N N . LYS A 1 102 ? -0.025 -10.755 -13.387 1.00 95.25 102 LYS A N 1
ATOM 748 C CA . LYS A 1 102 ? 0.991 -11.768 -13.688 1.00 95.25 102 LYS A CA 1
ATOM 749 C C . LYS A 1 102 ? 2.048 -11.767 -12.591 1.00 95.25 102 LYS A C 1
ATOM 751 O O . LYS A 1 102 ? 2.499 -10.710 -12.170 1.00 95.25 102 LYS A O 1
ATOM 756 N N . GLN A 1 103 ? 2.445 -12.946 -12.125 1.00 94.50 103 GLN A N 1
ATOM 757 C CA . GLN A 1 103 ? 3.467 -13.094 -11.087 1.00 94.50 103 GLN A CA 1
ATOM 758 C C . GLN A 1 103 ? 4.797 -13.561 -11.678 1.00 94.50 103 GLN A C 1
ATOM 760 O O . GLN A 1 103 ? 4.827 -14.416 -12.564 1.00 94.50 103 GLN A O 1
ATOM 765 N N . TYR A 1 104 ? 5.887 -13.021 -11.139 1.00 94.81 104 TYR A N 1
ATOM 766 C CA . TYR A 1 104 ? 7.260 -13.321 -11.524 1.00 94.81 104 TYR A CA 1
ATOM 767 C C . TYR A 1 104 ? 8.018 -13.839 -10.292 1.00 94.81 104 TYR A C 1
ATOM 769 O O . TYR A 1 104 ? 8.351 -13.052 -9.399 1.00 94.81 104 TYR A O 1
ATOM 777 N N . PRO A 1 105 ? 8.263 -15.159 -10.189 1.00 93.44 105 PRO A N 1
ATOM 778 C CA . PRO A 1 105 ? 9.018 -15.725 -9.078 1.00 93.44 105 PRO A CA 1
ATOM 779 C C . PRO A 1 105 ? 10.497 -15.346 -9.183 1.00 93.44 105 PRO A C 1
ATOM 781 O O . PRO A 1 105 ? 11.065 -15.335 -10.275 1.00 93.44 105 PRO A O 1
ATOM 784 N N . LEU A 1 106 ? 11.138 -15.084 -8.044 1.00 92.12 106 LEU A N 1
ATOM 785 C CA . LEU A 1 106 ? 12.570 -14.784 -8.009 1.00 92.12 106 LEU A CA 1
ATOM 786 C C . LEU A 1 106 ? 13.417 -16.044 -7.782 1.00 92.12 106 LEU A C 1
ATOM 788 O O . LEU A 1 106 ? 12.924 -17.004 -7.184 1.00 92.12 106 LEU A O 1
ATOM 792 N N . PRO A 1 107 ? 14.681 -16.083 -8.237 1.00 88.50 107 PRO A N 1
ATOM 793 C CA . PRO A 1 107 ? 15.651 -17.104 -7.830 1.00 88.50 107 PRO A CA 1
ATOM 794 C C . PRO A 1 107 ? 15.898 -17.078 -6.316 1.00 88.50 107 PRO A C 1
ATOM 796 O O . PRO A 1 107 ? 15.864 -16.005 -5.717 1.00 88.50 107 PRO A O 1
ATOM 799 N N . GLU A 1 108 ? 16.158 -18.237 -5.706 1.00 87.44 108 GLU A N 1
ATOM 800 C CA . GLU A 1 108 ? 16.288 -18.402 -4.245 1.00 87.44 108 GLU A CA 1
ATOM 801 C C . GLU A 1 108 ? 17.304 -17.435 -3.621 1.00 87.44 108 GLU A C 1
ATOM 803 O O . GLU A 1 108 ? 16.952 -16.709 -2.692 1.00 87.44 108 GLU A O 1
ATOM 808 N N . ASP A 1 109 ? 18.483 -17.309 -4.233 1.00 89.38 109 ASP A N 1
ATOM 809 C CA . ASP A 1 109 ? 19.556 -16.405 -3.803 1.00 89.38 109 ASP A CA 1
ATOM 810 C C . ASP A 1 109 ? 19.097 -14.937 -3.682 1.00 89.38 109 ASP A C 1
ATOM 812 O O . ASP A 1 109 ? 19.538 -14.197 -2.804 1.00 89.38 109 ASP A O 1
ATOM 816 N N . LEU A 1 110 ? 18.189 -14.496 -4.562 1.00 90.19 110 LEU A N 1
ATOM 817 C CA . LEU A 1 110 ? 17.649 -13.134 -4.542 1.00 90.19 110 LEU A CA 1
ATOM 818 C C . LEU A 1 110 ? 16.463 -12.982 -3.593 1.00 90.19 110 LEU A C 1
ATOM 820 O O . LEU A 1 110 ? 16.235 -11.875 -3.108 1.00 90.19 110 LEU A O 1
ATOM 824 N N . ARG A 1 111 ? 15.713 -14.056 -3.314 1.00 90.25 111 ARG A N 1
ATOM 825 C CA . ARG A 1 111 ? 14.567 -13.998 -2.391 1.00 90.25 111 ARG A CA 1
ATOM 826 C C . ARG A 1 111 ? 15.009 -13.653 -0.982 1.00 90.25 111 ARG A C 1
ATOM 828 O O . ARG A 1 111 ? 14.349 -12.846 -0.334 1.00 90.25 111 ARG A O 1
ATOM 835 N N . GLU A 1 112 ? 16.099 -14.270 -0.531 1.00 88.12 112 GLU A N 1
ATOM 836 C CA . GLU A 1 112 ? 16.664 -14.021 0.794 1.00 88.12 112 GLU A CA 1
ATOM 837 C C . GLU A 1 112 ? 17.248 -12.608 0.870 1.00 88.12 112 GLU A C 1
ATOM 839 O O . GLU A 1 112 ? 16.918 -11.856 1.779 1.00 88.12 112 GLU A O 1
ATOM 844 N N . TYR A 1 113 ? 18.030 -12.204 -0.137 1.00 90.06 113 TYR A N 1
ATOM 845 C CA . TYR A 1 113 ? 18.669 -10.887 -0.150 1.00 90.06 113 TYR A CA 1
ATOM 846 C C . TYR A 1 113 ? 17.679 -9.714 -0.255 1.00 90.06 113 TYR A C 1
ATOM 848 O O . TYR A 1 113 ? 17.903 -8.665 0.346 1.00 90.06 113 TYR A O 1
ATOM 856 N N . LEU A 1 114 ? 16.608 -9.861 -1.042 1.00 90.12 114 LEU A N 1
ATOM 857 C CA . LEU A 1 114 ? 15.609 -8.805 -1.257 1.00 90.12 114 LEU A CA 1
ATOM 858 C C . LEU A 1 114 ? 14.409 -8.907 -0.304 1.00 90.12 114 LEU A C 1
ATOM 860 O O . LEU A 1 114 ? 13.517 -8.057 -0.360 1.00 90.12 114 LEU A O 1
ATOM 864 N N . GLU A 1 115 ? 14.349 -9.950 0.529 1.00 88.81 115 GLU A N 1
ATOM 865 C CA . GLU A 1 115 ? 13.201 -10.259 1.392 1.00 88.81 115 GLU A CA 1
ATOM 866 C C . GLU A 1 115 ? 11.873 -10.211 0.611 1.00 88.81 115 GLU A C 1
ATOM 868 O O . GLU A 1 115 ? 10.877 -9.601 1.017 1.00 88.81 115 GLU A O 1
ATOM 873 N N . MET A 1 116 ? 11.888 -10.786 -0.592 1.00 90.44 116 MET A N 1
ATOM 874 C CA . MET A 1 116 ? 10.773 -10.741 -1.533 1.00 90.44 116 MET A CA 1
ATOM 875 C C . MET A 1 116 ? 10.748 -12.036 -2.354 1.00 90.44 116 MET A C 1
ATOM 877 O O . MET A 1 116 ? 11.680 -12.292 -3.114 1.00 90.44 116 MET A O 1
ATOM 881 N N . PRO A 1 117 ? 9.706 -12.881 -2.234 1.00 90.00 117 PRO A N 1
ATOM 882 C CA . PRO A 1 117 ? 9.678 -14.179 -2.913 1.00 90.00 117 PRO A CA 1
ATOM 883 C C . PRO A 1 117 ? 9.398 -14.070 -4.421 1.00 90.00 117 PRO A C 1
ATOM 885 O O . PRO A 1 117 ? 9.853 -14.897 -5.215 1.00 90.00 117 PRO A O 1
ATOM 888 N N . ALA A 1 118 ? 8.627 -13.058 -4.808 1.00 94.25 118 ALA A N 1
ATOM 889 C CA . ALA A 1 118 ? 8.176 -12.781 -6.162 1.00 94.25 118 ALA A CA 1
ATOM 890 C C . ALA A 1 118 ? 7.807 -11.299 -6.266 1.00 94.25 118 ALA A C 1
ATOM 892 O O . ALA A 1 118 ? 7.597 -10.653 -5.242 1.00 94.25 118 ALA A O 1
ATOM 893 N N . PHE A 1 119 ? 7.665 -10.788 -7.482 1.00 96.00 119 PHE A N 1
ATOM 894 C CA . PHE A 1 119 ? 6.968 -9.530 -7.754 1.00 96.00 119 PHE A CA 1
ATOM 895 C C . PHE A 1 119 ? 5.834 -9.777 -8.751 1.00 96.00 119 PHE A C 1
ATOM 897 O O . PHE A 1 119 ? 5.708 -10.872 -9.309 1.00 96.00 119 PHE A O 1
ATOM 904 N N . GLN A 1 120 ? 4.981 -8.782 -8.958 1.00 96.06 120 GLN A N 1
ATOM 905 C CA . GLN A 1 120 ? 3.838 -8.887 -9.855 1.00 96.06 120 GLN A CA 1
ATOM 906 C C . GLN A 1 120 ? 3.798 -7.737 -10.856 1.00 96.06 120 GLN A C 1
ATOM 908 O O . GLN A 1 120 ? 4.210 -6.620 -10.559 1.00 96.06 120 GLN A O 1
ATOM 913 N N . GLU A 1 121 ? 3.273 -8.030 -12.037 1.00 96.50 121 GLU A N 1
ATOM 914 C CA . GLU A 1 121 ? 2.818 -7.060 -13.022 1.00 96.50 121 GLU A CA 1
ATOM 915 C C . GLU A 1 121 ? 1.299 -6.988 -12.941 1.00 96.50 121 GLU A C 1
ATOM 917 O O . GLU A 1 121 ? 0.601 -7.988 -13.137 1.00 96.50 121 GLU A O 1
ATOM 922 N N . VAL A 1 122 ? 0.791 -5.799 -12.653 1.00 96.44 122 VAL A N 1
ATOM 923 C CA . VAL A 1 122 ? -0.631 -5.492 -12.660 1.00 96.44 122 VAL A CA 1
ATOM 924 C C . VAL A 1 122 ? -0.910 -4.679 -13.916 1.00 96.44 122 VAL A C 1
ATOM 926 O O . VAL A 1 122 ? -0.454 -3.544 -14.052 1.00 96.44 122 VAL A O 1
ATOM 929 N N . VAL A 1 123 ? -1.639 -5.275 -14.855 1.00 95.88 123 VAL A N 1
ATOM 930 C CA . VAL A 1 123 ? -2.079 -4.589 -16.070 1.00 95.88 123 VAL A CA 1
ATOM 931 C C . VAL A 1 123 ? -3.331 -3.803 -15.723 1.00 95.88 123 VAL A C 1
ATOM 933 O O . VAL A 1 123 ? -4.361 -4.389 -15.377 1.00 95.88 123 VAL A O 1
ATOM 936 N N . LEU A 1 124 ? -3.239 -2.482 -15.809 1.00 94.94 124 LEU A N 1
ATOM 937 C CA . LEU A 1 124 ? -4.324 -1.563 -15.499 1.00 94.94 124 LEU A CA 1
ATOM 938 C C . LEU A 1 124 ? -4.971 -1.045 -16.781 1.00 94.94 124 LEU A C 1
ATOM 940 O O . LEU A 1 124 ? -4.285 -0.666 -17.730 1.00 94.94 124 LEU A O 1
ATOM 944 N N . SER A 1 125 ? -6.298 -0.980 -16.779 1.00 93.94 125 SER A N 1
ATOM 945 C CA . SER A 1 125 ? -7.072 -0.173 -17.716 1.00 93.94 125 SER A CA 1
ATOM 946 C C . SER A 1 125 ? -7.265 1.215 -17.114 1.00 93.94 125 SER A C 1
ATOM 948 O O . SER A 1 125 ? -7.903 1.359 -16.069 1.00 93.94 125 SER A O 1
ATOM 950 N N . THR A 1 126 ? -6.712 2.226 -17.774 1.00 88.69 126 THR A N 1
ATOM 951 C CA . THR A 1 126 ? -6.887 3.637 -17.396 1.00 88.69 126 THR A CA 1
ATOM 952 C C . THR A 1 126 ? -8.251 4.158 -17.857 1.00 88.69 126 THR A C 1
ATOM 954 O O . THR A 1 126 ? -8.865 3.585 -18.761 1.00 88.69 126 THR A O 1
ATOM 957 N N . GLU A 1 127 ? -8.722 5.270 -17.286 1.00 81.06 127 GLU A N 1
ATOM 958 C CA . GLU A 1 127 ? -9.963 5.932 -17.734 1.00 81.06 127 GLU A CA 1
ATOM 959 C C . GLU A 1 127 ? -9.894 6.384 -19.200 1.00 81.06 127 GLU A C 1
ATOM 961 O O . GLU A 1 127 ? -10.893 6.364 -19.914 1.00 81.06 127 GLU A O 1
ATOM 966 N N . ALA A 1 128 ? -8.693 6.722 -19.676 1.00 76.94 128 ALA A N 1
ATOM 967 C CA . ALA A 1 128 ? -8.435 7.085 -21.066 1.00 76.94 128 ALA A CA 1
ATOM 968 C C . ALA A 1 128 ? -8.483 5.884 -22.037 1.00 76.94 128 ALA A C 1
ATOM 970 O O . ALA A 1 128 ? -8.299 6.060 -23.240 1.00 76.94 128 ALA A O 1
ATOM 971 N N . GLY A 1 129 ? -8.717 4.665 -21.537 1.00 78.19 129 GLY A N 1
ATOM 972 C CA . GLY A 1 129 ? -8.851 3.448 -22.340 1.00 78.19 129 GLY A CA 1
ATOM 973 C C . GLY A 1 129 ? -7.527 2.786 -22.733 1.00 78.19 129 GLY A C 1
ATOM 974 O O . GLY A 1 129 ? -7.542 1.760 -23.411 1.00 78.19 129 GLY A O 1
ATOM 975 N N . PHE A 1 130 ? -6.385 3.327 -22.299 1.00 83.19 130 PHE A N 1
ATOM 976 C CA . PHE A 1 130 ? -5.076 2.711 -22.521 1.00 83.19 130 PHE A CA 1
ATOM 977 C C . PHE A 1 130 ? -4.771 1.664 -21.452 1.00 83.19 130 PHE A C 1
ATOM 979 O O . PHE A 1 130 ? -5.145 1.829 -20.283 1.00 83.19 130 PHE A O 1
ATOM 986 N N . LYS A 1 131 ? -4.042 0.618 -21.855 1.00 90.81 131 LYS A N 1
ATOM 987 C CA . LYS A 1 131 ? -3.489 -0.380 -20.941 1.00 90.81 131 LYS A CA 1
ATOM 988 C C . LYS A 1 131 ? -2.078 0.009 -20.528 1.00 90.81 131 LYS A C 1
ATOM 990 O O . LYS A 1 131 ? -1.260 0.355 -21.377 1.00 90.81 131 LYS A O 1
ATOM 995 N N . VAL A 1 132 ? -1.799 -0.077 -19.236 1.00 93.62 132 VAL A N 1
ATOM 996 C CA . VAL A 1 132 ? -0.469 0.178 -18.674 1.00 93.62 132 VAL A CA 1
ATOM 997 C C . VAL A 1 132 ? -0.060 -0.978 -17.771 1.00 93.62 132 VAL A C 1
ATOM 999 O O . VAL A 1 132 ? -0.903 -1.554 -17.084 1.00 93.62 132 VAL A O 1
ATOM 1002 N N . SER A 1 133 ? 1.223 -1.325 -17.773 1.00 95.81 133 SER A N 1
ATOM 1003 C CA . SER A 1 133 ? 1.783 -2.362 -16.903 1.00 95.81 133 SER A CA 1
ATOM 1004 C C . SER A 1 133 ? 2.432 -1.709 -15.692 1.00 95.81 133 SER A C 1
ATOM 1006 O O . SER A 1 133 ? 3.349 -0.903 -15.844 1.00 95.81 133 SER A O 1
ATOM 1008 N N . VAL A 1 134 ? 1.984 -2.059 -14.487 1.00 96.88 134 VAL A N 1
ATOM 1009 C CA . VAL A 1 134 ? 2.590 -1.593 -13.234 1.00 96.88 134 VAL A CA 1
ATOM 1010 C C . VAL A 1 134 ? 3.242 -2.771 -12.524 1.00 96.88 134 VAL A C 1
ATOM 1012 O O . VAL A 1 134 ? 2.566 -3.701 -12.087 1.00 96.88 134 VAL A O 1
ATOM 1015 N N . PHE A 1 135 ? 4.564 -2.735 -12.407 1.00 97.62 135 PHE A N 1
ATOM 1016 C CA . PHE A 1 135 ? 5.346 -3.706 -11.655 1.00 97.62 135 PHE A CA 1
ATOM 1017 C C . PHE A 1 135 ? 5.438 -3.272 -10.193 1.00 97.62 135 PHE A C 1
ATOM 1019 O O . PHE A 1 135 ? 5.780 -2.126 -9.908 1.00 97.62 135 PHE A O 1
ATOM 1026 N N . ALA A 1 136 ? 5.137 -4.177 -9.267 1.00 96.62 136 ALA A N 1
ATOM 1027 C CA . ALA A 1 136 ? 5.173 -3.904 -7.835 1.00 96.62 136 ALA A CA 1
ATOM 1028 C C . ALA A 1 136 ? 5.441 -5.180 -7.023 1.00 96.62 136 ALA A C 1
ATOM 1030 O O . ALA A 1 136 ? 5.247 -6.292 -7.533 1.00 96.62 136 ALA A O 1
ATOM 1031 N N . PRO A 1 137 ? 5.851 -5.059 -5.747 1.00 94.12 137 PRO A N 1
ATOM 1032 C CA . PRO A 1 137 ? 5.804 -6.177 -4.816 1.00 94.12 137 PRO A CA 1
ATOM 1033 C C . PRO A 1 137 ? 4.391 -6.788 -4.725 1.00 94.12 137 PRO A C 1
ATOM 1035 O O . PRO A 1 137 ? 3.398 -6.110 -5.019 1.00 94.12 137 PRO A O 1
ATOM 1038 N N . PRO A 1 138 ? 4.266 -8.066 -4.323 1.00 91.50 138 PRO A N 1
ATOM 1039 C CA . PRO A 1 138 ? 2.972 -8.716 -4.180 1.00 91.50 138 PRO A CA 1
ATOM 1040 C C . PRO A 1 138 ? 2.121 -7.973 -3.154 1.00 91.50 138 PRO A C 1
ATOM 1042 O O . PRO A 1 138 ? 2.541 -7.778 -2.013 1.00 91.50 138 PRO A O 1
ATOM 1045 N N . LEU A 1 139 ? 0.922 -7.569 -3.563 1.00 88.75 139 LEU A N 1
ATOM 1046 C CA . LEU A 1 139 ? -0.012 -6.926 -2.653 1.00 88.75 139 LEU A CA 1
ATOM 1047 C C . LEU A 1 139 ? -0.577 -7.964 -1.677 1.00 88.75 139 LEU A C 1
ATOM 1049 O O . LEU A 1 139 ? -1.063 -9.016 -2.096 1.00 88.75 139 LEU A O 1
ATOM 1053 N N . ALA A 1 140 ? -0.573 -7.648 -0.383 1.00 83.75 140 ALA A N 1
ATOM 1054 C CA . ALA A 1 140 ? -1.389 -8.375 0.578 1.00 83.75 140 ALA A CA 1
ATOM 1055 C C . ALA A 1 140 ? -2.870 -8.044 0.323 1.00 83.75 140 ALA A C 1
ATOM 1057 O O . ALA A 1 140 ? -3.243 -6.876 0.266 1.00 83.75 140 ALA A O 1
ATOM 1058 N N . GLY A 1 141 ? -3.716 -9.062 0.159 1.00 79.44 141 GLY A N 1
ATOM 1059 C CA . GLY A 1 141 ? -5.152 -8.884 -0.073 1.00 79.44 141 GLY A CA 1
ATOM 1060 C C . GLY A 1 141 ? -5.721 -9.848 -1.109 1.00 79.44 141 GLY A C 1
ATOM 1061 O O . GLY A 1 141 ? -4.999 -10.629 -1.727 1.00 79.44 141 GLY A O 1
ATOM 1062 N N . GLN A 1 142 ? -7.040 -9.799 -1.289 1.00 82.94 142 GLN A N 1
ATOM 1063 C CA . GLN A 1 142 ? -7.759 -10.570 -2.308 1.00 82.94 142 GLN A CA 1
ATOM 1064 C C . GLN A 1 142 ? -8.028 -9.681 -3.526 1.00 82.94 142 GLN A C 1
ATOM 1066 O O . GLN A 1 142 ? -9.176 -9.368 -3.826 1.00 82.94 142 GLN A O 1
ATOM 1071 N N . ILE A 1 143 ? -6.959 -9.238 -4.195 1.00 91.00 143 ILE A N 1
ATOM 1072 C CA . ILE A 1 143 ? -7.084 -8.403 -5.395 1.00 91.00 143 ILE A CA 1
ATOM 1073 C C . ILE A 1 143 ? -7.725 -9.187 -6.539 1.00 91.00 143 ILE A C 1
ATOM 1075 O O . ILE A 1 143 ? -7.357 -10.334 -6.811 1.00 91.00 143 ILE A O 1
ATOM 1079 N N . ALA A 1 144 ? -8.670 -8.558 -7.228 1.00 93.06 144 ALA A N 1
ATOM 1080 C CA . ALA A 1 144 ? -9.404 -9.170 -8.323 1.00 93.06 144 ALA A CA 1
ATOM 1081 C C . ALA A 1 144 ? -9.513 -8.242 -9.537 1.00 93.06 144 ALA A C 1
ATOM 1083 O O . ALA A 1 144 ? -9.341 -7.024 -9.467 1.00 93.06 144 ALA A O 1
ATOM 1084 N N . LYS A 1 145 ? -9.827 -8.838 -10.691 1.00 95.06 145 LYS A N 1
ATOM 1085 C CA . LYS A 1 145 ? -10.113 -8.086 -11.914 1.00 95.06 145 LYS A CA 1
ATOM 1086 C C . LYS A 1 145 ? -11.255 -7.094 -11.671 1.00 95.06 145 LYS A C 1
ATOM 1088 O O . LYS A 1 145 ? -12.321 -7.471 -11.191 1.00 95.06 145 LYS A O 1
ATOM 1093 N N . GLY A 1 146 ? -11.051 -5.850 -12.092 1.00 94.25 146 GLY A N 1
ATOM 1094 C CA . GLY A 1 146 ? -12.002 -4.755 -11.940 1.00 94.25 146 GLY A CA 1
ATOM 1095 C C . GLY A 1 146 ? -11.859 -3.960 -10.643 1.00 94.25 146 GLY A C 1
ATOM 1096 O O . GLY A 1 146 ? -12.524 -2.933 -10.535 1.00 94.25 146 GLY A O 1
ATOM 1097 N N . ASP A 1 147 ? -11.010 -4.384 -9.703 1.00 95.75 147 ASP A N 1
ATOM 1098 C CA . ASP A 1 147 ? -10.627 -3.543 -8.566 1.00 95.75 147 ASP A CA 1
ATOM 1099 C C . ASP A 1 147 ? -9.823 -2.337 -9.048 1.00 95.75 147 ASP A C 1
ATOM 1101 O O . ASP A 1 147 ? -9.090 -2.425 -10.037 1.00 95.75 147 ASP A O 1
ATOM 1105 N N . ARG A 1 148 ? -9.939 -1.213 -8.341 1.00 95.38 148 ARG A N 1
ATOM 1106 C CA . ARG A 1 148 ? -9.154 -0.012 -8.618 1.00 95.38 148 ARG A CA 1
ATOM 1107 C C . ARG A 1 148 ? -7.829 -0.078 -7.858 1.00 95.38 148 ARG A C 1
ATOM 1109 O O . ARG A 1 148 ? -7.778 -0.457 -6.689 1.00 95.38 148 ARG A O 1
ATOM 1116 N N . ILE A 1 149 ? -6.762 0.315 -8.540 1.00 95.50 149 ILE A N 1
ATOM 1117 C CA . ILE A 1 149 ? -5.420 0.479 -7.988 1.00 95.50 149 ILE A CA 1
ATOM 1118 C C . ILE A 1 149 ? -4.967 1.915 -8.233 1.00 95.50 149 ILE A C 1
ATOM 1120 O O . ILE A 1 149 ? -5.230 2.477 -9.299 1.00 95.50 149 ILE A O 1
ATOM 1124 N N . SER A 1 150 ? -4.271 2.476 -7.249 1.00 94.12 150 SER A N 1
ATOM 1125 C CA . SER A 1 150 ? -3.546 3.739 -7.372 1.00 94.12 150 SER A CA 1
ATOM 1126 C C . SER A 1 150 ? -2.100 3.536 -6.937 1.00 94.12 150 SER A C 1
ATOM 1128 O O . SER A 1 150 ? -1.832 2.752 -6.024 1.00 94.12 150 SER A O 1
ATOM 1130 N N . ALA A 1 151 ? -1.151 4.193 -7.589 1.00 93.44 151 ALA A N 1
ATOM 1131 C CA . ALA A 1 151 ? 0.252 4.106 -7.214 1.00 93.44 151 ALA A CA 1
ATOM 1132 C C . ALA A 1 151 ? 1.019 5.360 -7.622 1.00 93.44 151 ALA A C 1
ATOM 1134 O O . ALA A 1 151 ? 0.878 5.849 -8.745 1.00 93.44 151 ALA A O 1
ATOM 1135 N N . THR A 1 152 ? 1.906 5.820 -6.742 1.00 93.56 152 THR A N 1
ATOM 1136 C CA . THR A 1 152 ? 2.998 6.704 -7.135 1.00 93.56 152 THR A CA 1
ATOM 1137 C C . THR A 1 152 ? 4.130 5.835 -7.679 1.00 93.56 152 THR A C 1
ATOM 1139 O O . THR A 1 152 ? 4.771 5.071 -6.957 1.00 93.56 152 THR A O 1
ATOM 1142 N N . ALA A 1 153 ? 4.345 5.898 -8.989 1.00 93.81 153 ALA A N 1
ATOM 1143 C CA . ALA A 1 153 ? 5.239 4.992 -9.698 1.00 93.81 153 ALA A CA 1
ATOM 1144 C C . ALA A 1 153 ? 6.298 5.763 -10.483 1.00 93.81 153 ALA A C 1
ATOM 1146 O O . ALA A 1 153 ? 6.123 6.934 -10.805 1.00 93.81 153 ALA A O 1
ATOM 1147 N N . ILE A 1 154 ? 7.392 5.102 -10.839 1.00 94.06 154 ILE A N 1
ATOM 1148 C CA . ILE A 1 154 ? 8.356 5.637 -11.799 1.00 94.06 154 ILE A CA 1
ATOM 1149 C C . ILE A 1 154 ? 8.082 5.066 -13.185 1.00 94.06 154 ILE A C 1
ATOM 1151 O O . ILE A 1 154 ? 7.742 3.887 -13.323 1.00 94.06 154 ILE A O 1
ATOM 1155 N N . LEU A 1 155 ? 8.263 5.875 -14.225 1.00 94.12 155 LEU A N 1
ATOM 1156 C CA . LEU A 1 155 ? 8.251 5.376 -15.595 1.00 94.12 155 LEU A CA 1
ATOM 1157 C C . LEU A 1 155 ? 9.507 4.527 -15.834 1.00 94.12 155 LEU A C 1
ATOM 1159 O O . LEU A 1 155 ? 10.626 5.005 -15.666 1.00 94.12 155 LEU A O 1
ATOM 1163 N N . VAL A 1 156 ? 9.331 3.274 -16.246 1.00 94.31 156 VAL A N 1
ATOM 1164 C CA . VAL A 1 156 ? 10.436 2.359 -16.577 1.00 94.31 156 VAL A CA 1
ATOM 1165 C C . VAL A 1 156 ? 10.733 2.431 -18.065 1.00 94.31 156 VAL A C 1
ATOM 1167 O O . VAL A 1 156 ? 11.863 2.679 -18.476 1.00 94.31 156 VAL A O 1
ATOM 1170 N N . ALA A 1 157 ? 9.701 2.246 -18.881 1.00 92.12 157 ALA A N 1
ATOM 1171 C CA . ALA A 1 157 ? 9.819 2.262 -20.325 1.00 92.12 157 ALA A CA 1
ATOM 1172 C C . ALA A 1 157 ? 8.504 2.699 -20.966 1.00 92.12 157 ALA A C 1
ATOM 1174 O O . ALA A 1 157 ? 7.415 2.480 -20.433 1.00 92.12 157 ALA A O 1
ATOM 1175 N N . ARG A 1 158 ? 8.630 3.300 -22.146 1.00 87.06 158 ARG A N 1
ATOM 1176 C CA . ARG A 1 158 ? 7.516 3.633 -23.024 1.00 87.06 158 ARG A CA 1
ATOM 1177 C C . ARG A 1 158 ? 7.855 3.138 -24.424 1.00 87.06 158 ARG A C 1
ATOM 1179 O O . ARG A 1 158 ? 8.804 3.632 -25.027 1.00 87.06 158 ARG A O 1
ATOM 1186 N N . ALA A 1 159 ? 7.094 2.166 -24.899 1.00 78.94 159 ALA A N 1
ATOM 1187 C CA . ALA A 1 159 ? 7.035 1.768 -26.298 1.00 78.94 159 ALA A CA 1
ATOM 1188 C C . ALA A 1 159 ? 5.731 2.299 -26.914 1.00 78.94 159 ALA A C 1
ATOM 1190 O O . ALA A 1 159 ? 4.850 2.771 -26.192 1.00 78.94 159 ALA A O 1
ATOM 1191 N N . ASP A 1 160 ? 5.606 2.233 -28.240 1.00 71.81 160 ASP A N 1
ATOM 1192 C CA . ASP A 1 160 ? 4.489 2.846 -28.976 1.00 71.81 160 ASP A CA 1
ATOM 1193 C C . ASP A 1 160 ? 3.101 2.370 -28.497 1.00 71.81 160 ASP A C 1
ATOM 1195 O O . ASP A 1 160 ? 2.149 3.149 -28.518 1.00 71.81 160 ASP A O 1
ATOM 1199 N N . GLU A 1 161 ? 2.994 1.137 -27.986 1.00 71.94 161 GLU A N 1
ATOM 1200 C CA . GLU A 1 161 ? 1.734 0.547 -27.499 1.00 71.94 161 GLU A CA 1
ATOM 1201 C C . GLU A 1 161 ? 1.770 0.071 -26.035 1.00 71.94 161 GLU A C 1
ATOM 1203 O O . GLU A 1 161 ? 0.751 -0.388 -25.517 1.00 71.94 161 GLU A O 1
ATOM 1208 N N . SER A 1 162 ? 2.909 0.173 -25.341 1.00 81.56 162 SER A N 1
ATOM 1209 C CA . SER A 1 162 ? 3.032 -0.279 -23.950 1.00 81.56 162 SER A CA 1
ATOM 1210 C C . SER A 1 162 ? 3.791 0.715 -23.079 1.00 81.56 162 SER A C 1
ATOM 1212 O O . SER A 1 162 ? 4.858 1.220 -23.428 1.00 81.56 162 SER A O 1
ATOM 1214 N N . ILE A 1 163 ? 3.227 0.995 -21.905 1.00 91.06 163 ILE A N 1
ATOM 1215 C CA . ILE A 1 163 ? 3.861 1.825 -20.883 1.00 91.06 163 ILE A CA 1
ATOM 1216 C C . ILE A 1 163 ? 4.071 0.960 -19.650 1.00 91.06 163 ILE A C 1
ATOM 1218 O O . ILE A 1 163 ? 3.123 0.359 -19.142 1.00 91.06 163 ILE A O 1
ATOM 1222 N N . ALA A 1 164 ? 5.318 0.895 -19.197 1.00 94.56 164 ALA A N 1
ATOM 1223 C CA . ALA A 1 164 ? 5.728 0.129 -18.036 1.00 94.56 164 ALA A CA 1
ATOM 1224 C C . ALA A 1 164 ? 6.123 1.075 -16.903 1.00 94.56 164 ALA A C 1
ATOM 1226 O O . ALA A 1 164 ? 6.992 1.934 -17.072 1.00 94.56 164 ALA A O 1
ATOM 1227 N N . TYR A 1 165 ? 5.515 0.877 -15.741 1.00 96.25 165 TYR A N 1
ATOM 1228 C CA . TYR A 1 165 ? 5.791 1.605 -14.511 1.00 96.25 165 TYR A CA 1
ATOM 1229 C C . TYR A 1 165 ? 6.305 0.656 -13.432 1.00 96.25 165 TYR A C 1
ATOM 1231 O O . TYR A 1 165 ? 5.949 -0.520 -13.423 1.00 96.25 165 TYR A O 1
ATOM 1239 N N . ALA A 1 166 ? 7.101 1.166 -12.498 1.00 96.94 166 ALA A N 1
ATOM 1240 C CA . ALA A 1 166 ? 7.519 0.441 -11.303 1.00 96.94 166 ALA A CA 1
ATOM 1241 C C . ALA A 1 166 ? 7.088 1.218 -10.058 1.00 96.94 166 ALA A C 1
ATOM 1243 O O . ALA A 1 166 ? 7.361 2.412 -9.947 1.00 96.94 166 ALA A O 1
ATOM 1244 N N . ALA A 1 167 ? 6.426 0.546 -9.122 1.00 96.06 167 ALA A N 1
ATOM 1245 C CA . ALA A 1 167 ? 5.937 1.135 -7.883 1.00 96.06 167 ALA A CA 1
ATOM 1246 C C . ALA A 1 167 ? 6.446 0.335 -6.680 1.00 96.06 167 ALA A C 1
ATOM 1248 O O . ALA A 1 167 ? 6.441 -0.896 -6.692 1.00 96.06 167 ALA A O 1
ATOM 1249 N N . GLY A 1 168 ? 6.874 1.032 -5.624 1.00 92.88 168 GLY A N 1
ATOM 1250 C CA . GLY A 1 168 ? 7.276 0.382 -4.370 1.00 92.88 168 GLY A CA 1
ATOM 1251 C C . GLY A 1 168 ? 6.089 -0.230 -3.626 1.00 92.88 168 GLY A C 1
ATOM 1252 O O . GLY A 1 168 ? 6.238 -1.236 -2.933 1.00 92.88 168 GLY A O 1
ATOM 1253 N N . ARG A 1 169 ? 4.903 0.354 -3.815 1.00 91.88 169 ARG A N 1
ATOM 1254 C CA . ARG A 1 169 ? 3.657 -0.011 -3.150 1.00 91.88 169 ARG A CA 1
ATOM 1255 C C . ARG A 1 169 ? 2.470 0.283 -4.068 1.00 91.88 169 ARG A C 1
ATOM 1257 O O . ARG A 1 169 ? 2.533 1.190 -4.892 1.00 91.88 169 ARG A O 1
ATOM 1264 N N . LEU A 1 170 ? 1.395 -0.489 -3.922 1.00 94.25 170 LEU A N 1
ATOM 1265 C CA . LEU A 1 170 ? 0.118 -0.237 -4.589 1.00 94.25 170 LEU A CA 1
ATOM 1266 C C . LEU A 1 170 ? -0.949 0.068 -3.535 1.00 94.25 170 LEU A C 1
ATOM 1268 O O . LEU A 1 170 ? -1.063 -0.646 -2.535 1.00 94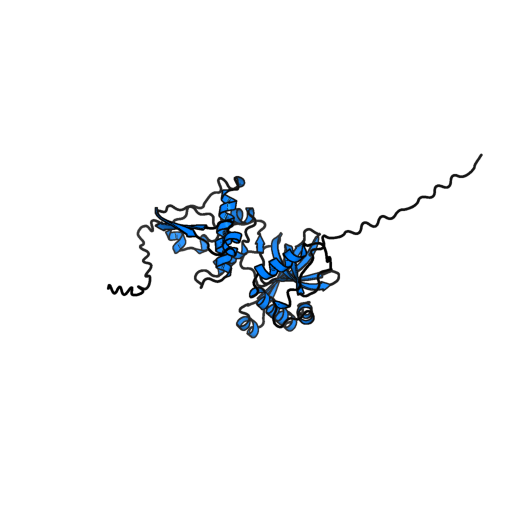.25 170 LEU A O 1
ATOM 1272 N N . ALA A 1 171 ? -1.748 1.098 -3.782 1.00 94.19 171 ALA A N 1
ATOM 1273 C CA . ALA A 1 171 ? -2.979 1.340 -3.053 1.00 94.19 171 ALA A CA 1
ATOM 1274 C C . ALA A 1 171 ? -4.123 0.551 -3.691 1.00 94.19 171 ALA A C 1
ATOM 1276 O O . ALA A 1 171 ? -4.248 0.526 -4.920 1.00 94.19 171 ALA A O 1
ATOM 1277 N N . TRP A 1 172 ? -4.939 -0.110 -2.872 1.00 95.69 172 TRP A N 1
ATOM 1278 C CA . TRP A 1 172 ? -5.999 -1.004 -3.334 1.00 95.69 172 TRP A CA 1
ATOM 1279 C C . TRP A 1 172 ? -7.381 -0.584 -2.862 1.00 95.69 172 TRP A C 1
ATOM 1281 O O . TRP A 1 172 ? -7.636 -0.405 -1.671 1.00 95.69 172 TRP A O 1
ATOM 1291 N N . TYR A 1 173 ? -8.279 -0.513 -3.841 1.00 95.06 173 TYR A N 1
ATOM 1292 C CA . TYR A 1 173 ? -9.664 -0.106 -3.698 1.00 95.06 173 TYR A CA 1
ATOM 1293 C C . TYR A 1 173 ? -10.549 -1.172 -4.367 1.00 95.06 173 TYR A C 1
ATOM 1295 O O . TYR A 1 173 ? -10.757 -1.141 -5.587 1.00 95.06 173 TYR A O 1
ATOM 1303 N N . PRO A 1 174 ? -11.035 -2.170 -3.611 1.00 94.00 174 PRO A N 1
ATOM 1304 C CA . PRO A 1 174 ? -11.828 -3.253 -4.163 1.00 94.00 174 PRO A CA 1
ATOM 1305 C C . PRO A 1 174 ? -13.148 -2.739 -4.722 1.00 94.00 174 PRO A C 1
ATOM 1307 O O . PRO A 1 174 ? -13.826 -1.912 -4.111 1.00 94.00 174 PRO A O 1
ATOM 1310 N N . LYS A 1 175 ? -13.562 -3.296 -5.861 1.00 93.69 175 LYS A N 1
ATOM 1311 C CA . LYS A 1 175 ? -14.845 -2.953 -6.486 1.00 93.69 175 LYS A CA 1
ATOM 1312 C C . LYS A 1 175 ? -16.034 -3.428 -5.652 1.00 93.69 175 LYS A C 1
ATOM 1314 O O . LYS A 1 175 ? -17.089 -2.798 -5.652 1.00 93.69 175 LYS A O 1
ATOM 1319 N N . GLN A 1 176 ? -15.881 -4.575 -4.991 1.00 90.50 176 GLN A N 1
ATOM 1320 C CA . GLN A 1 176 ? -16.907 -5.194 -4.150 1.00 90.50 176 GLN A CA 1
ATOM 1321 C C . GLN A 1 176 ? -16.275 -5.687 -2.841 1.00 90.50 176 GLN A C 1
ATOM 1323 O O . GLN A 1 176 ? -15.936 -6.866 -2.725 1.00 90.50 176 GLN A O 1
ATOM 1328 N N . PRO A 1 177 ? -16.086 -4.796 -1.851 1.00 90.19 177 PRO A N 1
ATOM 1329 C CA . PRO A 1 177 ? -15.573 -5.189 -0.547 1.00 90.19 177 PRO A CA 1
ATOM 1330 C C . PRO A 1 177 ? -16.530 -6.173 0.146 1.00 90.19 177 PRO A C 1
ATOM 1332 O O . PRO A 1 177 ? -17.740 -5.949 0.207 1.00 90.19 177 PRO A O 1
ATOM 1335 N N . THR A 1 178 ? -15.988 -7.272 0.674 1.00 87.44 178 THR A N 1
ATOM 1336 C CA . THR A 1 178 ? -16.788 -8.358 1.269 1.00 87.44 178 THR A CA 1
ATOM 1337 C C . THR A 1 178 ? -17.107 -8.155 2.750 1.00 87.44 178 THR A C 1
ATOM 1339 O O . THR A 1 178 ? -18.056 -8.758 3.238 1.00 87.44 178 THR A O 1
ATOM 1342 N N . ARG A 1 179 ? -16.313 -7.343 3.460 1.00 89.12 179 ARG A N 1
ATOM 1343 C CA . ARG A 1 179 ? -16.451 -7.050 4.900 1.00 89.12 179 ARG A CA 1
ATOM 1344 C C . ARG A 1 179 ? -17.120 -5.698 5.101 1.00 89.12 179 ARG A C 1
ATOM 1346 O O . ARG A 1 179 ? -16.851 -4.784 4.319 1.00 89.12 179 ARG A O 1
ATOM 1353 N N . GLU A 1 180 ? -17.945 -5.541 6.134 1.00 88.75 180 GLU A N 1
ATOM 1354 C CA . GLU A 1 180 ? -18.660 -4.271 6.356 1.00 88.75 180 GLU A CA 1
ATOM 1355 C C . GLU A 1 180 ? -17.681 -3.125 6.635 1.00 88.75 180 GLU A C 1
ATOM 1357 O O . GLU A 1 180 ? -17.766 -2.067 6.012 1.00 88.75 180 GLU A O 1
ATOM 1362 N N . GLY A 1 181 ? -16.655 -3.367 7.459 1.00 90.38 181 GLY A N 1
ATOM 1363 C CA . GLY A 1 181 ? -15.612 -2.368 7.706 1.00 90.38 181 GLY A CA 1
ATOM 1364 C C . GLY A 1 181 ? -14.851 -1.980 6.432 1.00 90.38 181 GLY A C 1
ATOM 1365 O O . GLY A 1 181 ? -14.553 -0.808 6.223 1.00 90.38 181 GLY A O 1
ATOM 1366 N N . TRP A 1 182 ? -14.614 -2.919 5.513 1.00 91.62 182 TRP A N 1
ATOM 1367 C CA . TRP A 1 182 ? -14.007 -2.599 4.216 1.00 91.62 182 TRP A CA 1
ATOM 1368 C C . TRP A 1 182 ? -14.921 -1.764 3.321 1.00 91.62 182 TRP A C 1
ATOM 1370 O O . TRP A 1 182 ? -14.416 -0.920 2.587 1.00 91.62 182 TRP A O 1
ATOM 1380 N N . LYS A 1 183 ? -16.243 -1.965 3.369 1.00 91.38 183 LYS A N 1
ATOM 1381 C CA . LYS A 1 183 ? -17.196 -1.132 2.617 1.00 91.38 183 LYS A CA 1
ATOM 1382 C C . LYS A 1 183 ? -17.188 0.308 3.114 1.00 91.38 183 LYS A C 1
ATOM 1384 O O . LYS A 1 183 ? -17.151 1.217 2.291 1.00 91.38 183 LYS A O 1
ATOM 1389 N N . LEU A 1 184 ? -17.169 0.501 4.434 1.00 91.56 184 LEU A N 1
ATOM 1390 C CA . LEU A 1 184 ? -17.057 1.825 5.053 1.00 91.56 184 LEU A CA 1
ATOM 1391 C C . LEU A 1 184 ? -15.773 2.533 4.615 1.00 91.56 184 LEU A C 1
ATOM 1393 O O . LEU A 1 184 ? -15.813 3.656 4.123 1.00 91.56 184 LEU A O 1
ATOM 1397 N N . LEU A 1 185 ? -14.636 1.846 4.743 1.00 92.56 185 LEU A N 1
ATOM 1398 C CA . LEU A 1 185 ? -13.326 2.399 4.405 1.00 92.56 185 LEU A CA 1
ATOM 1399 C C . LEU A 1 185 ? -13.181 2.686 2.906 1.00 92.56 185 LEU A C 1
ATOM 1401 O O . LEU A 1 185 ? -12.727 3.765 2.528 1.00 92.56 185 LEU A O 1
ATOM 1405 N N . ALA A 1 186 ? -13.620 1.768 2.044 1.00 91.88 186 ALA A N 1
ATOM 1406 C CA . ALA A 1 186 ? -13.619 1.994 0.601 1.00 91.88 186 ALA A CA 1
ATOM 1407 C C . ALA A 1 186 ? -14.513 3.183 0.205 1.00 91.88 186 ALA A C 1
ATOM 1409 O O . ALA A 1 186 ? -14.167 3.919 -0.713 1.00 91.88 186 ALA A O 1
ATOM 1410 N N . GLY A 1 187 ? -15.624 3.407 0.919 1.00 90.44 187 GLY A N 1
ATOM 1411 C CA . GLY A 1 187 ? -16.530 4.535 0.690 1.00 90.44 187 GLY A CA 1
ATOM 1412 C C . GLY A 1 187 ? -15.915 5.915 0.949 1.00 90.44 187 GLY A C 1
ATOM 1413 O O . GLY A 1 187 ? -16.428 6.903 0.436 1.00 90.44 187 GLY A O 1
ATOM 1414 N N . VAL A 1 188 ? -14.806 5.987 1.692 1.00 91.62 188 VAL A N 1
ATOM 1415 C CA . VAL A 1 188 ? -14.054 7.229 1.955 1.00 91.62 188 VAL A CA 1
ATOM 1416 C C . VAL A 1 188 ? -12.669 7.236 1.296 1.00 91.62 188 VAL A C 1
ATOM 1418 O O . VAL A 1 188 ? -11.772 7.951 1.752 1.00 91.62 188 VAL A O 1
ATOM 1421 N N . ASP A 1 189 ? -12.490 6.430 0.241 1.00 92.06 189 ASP A N 1
ATOM 1422 C CA . ASP A 1 189 ? -11.235 6.264 -0.508 1.00 92.06 189 ASP A CA 1
ATOM 1423 C C . ASP A 1 189 ? -10.034 5.907 0.391 1.00 92.06 189 ASP A C 1
ATOM 1425 O O . ASP A 1 189 ? -8.898 6.333 0.158 1.00 92.06 189 ASP A O 1
ATOM 1429 N N . PHE A 1 190 ? -10.260 5.110 1.441 1.00 93.38 190 PHE A N 1
ATOM 1430 C CA . PHE A 1 190 ? -9.170 4.574 2.249 1.00 93.38 190 PHE A CA 1
ATOM 1431 C C . PHE A 1 190 ? -8.503 3.385 1.542 1.00 93.38 190 PHE A C 1
ATOM 1433 O O . PHE A 1 190 ? -9.167 2.495 1.008 1.00 93.38 190 PHE A O 1
ATOM 1440 N N . ASP A 1 191 ? -7.172 3.358 1.570 1.00 93.50 191 ASP A N 1
ATOM 1441 C CA . ASP A 1 191 ? -6.365 2.311 0.953 1.00 93.50 191 ASP A CA 1
ATOM 1442 C C . ASP A 1 191 ? -6.381 1.011 1.773 1.00 93.50 191 ASP A C 1
ATOM 1444 O O . ASP A 1 191 ? -5.689 0.864 2.787 1.00 93.50 191 ASP A O 1
ATOM 1448 N N . LEU A 1 192 ? -7.138 0.019 1.301 1.00 94.00 192 LEU A N 1
ATOM 1449 C CA . LEU A 1 192 ? -7.304 -1.252 2.005 1.00 94.00 192 LEU A CA 1
ATOM 1450 C C . LEU A 1 192 ? -6.069 -2.155 1.961 1.00 94.00 192 LEU A C 1
ATOM 1452 O O . LEU A 1 192 ? -6.008 -3.121 2.732 1.00 94.00 192 LEU A O 1
ATOM 1456 N N . SER A 1 193 ? -5.058 -1.846 1.142 1.00 92.81 193 SER A N 1
ATOM 1457 C CA . SER A 1 193 ? -3.809 -2.608 1.174 1.00 92.81 193 SER A CA 1
ATOM 1458 C C . SER A 1 193 ? -3.041 -2.409 2.485 1.00 92.81 193 SER A C 1
ATOM 1460 O O . SER A 1 193 ? -2.342 -3.325 2.916 1.00 92.81 193 SER A O 1
ATOM 1462 N N . LEU A 1 194 ? -3.238 -1.277 3.179 1.00 91.19 194 LEU A N 1
ATOM 1463 C CA . LEU A 1 194 ? -2.681 -1.030 4.517 1.00 91.19 194 LEU A CA 1
ATOM 1464 C C . LEU A 1 194 ? -3.211 -2.040 5.544 1.00 91.19 194 LEU A C 1
ATOM 1466 O O . LEU A 1 194 ? -2.443 -2.656 6.282 1.00 91.19 194 LEU A O 1
ATOM 1470 N N . ILE A 1 195 ? -4.527 -2.265 5.551 1.00 90.88 195 ILE A N 1
ATOM 1471 C CA . ILE A 1 195 ? -5.181 -3.188 6.491 1.00 90.88 195 ILE A CA 1
ATOM 1472 C C . ILE A 1 195 ? -4.847 -4.636 6.143 1.00 90.88 195 ILE A C 1
ATOM 1474 O O . ILE A 1 195 ? -4.557 -5.438 7.032 1.00 90.88 195 ILE A O 1
ATOM 1478 N N . ALA A 1 196 ? -4.848 -4.977 4.854 1.00 90.00 196 ALA A N 1
ATOM 1479 C CA . ALA A 1 196 ? -4.460 -6.308 4.406 1.00 90.00 196 ALA A CA 1
ATOM 1480 C C . ALA A 1 196 ? -2.980 -6.611 4.719 1.00 90.00 196 ALA A C 1
ATOM 1482 O O . ALA A 1 196 ? -2.659 -7.719 5.162 1.00 90.00 196 ALA A O 1
ATOM 1483 N N . GLY A 1 197 ? -2.096 -5.619 4.566 1.00 88.44 197 GLY A N 1
ATOM 1484 C CA . GLY A 1 197 ? -0.688 -5.683 4.958 1.00 88.44 197 GLY A CA 1
ATOM 1485 C C . GLY A 1 197 ? -0.521 -5.940 6.453 1.00 88.44 197 GLY A C 1
ATOM 1486 O O . GLY A 1 197 ? 0.086 -6.946 6.830 1.00 88.44 197 GLY A O 1
ATOM 1487 N N . ALA A 1 198 ? -1.149 -5.118 7.297 1.00 87.88 198 ALA A N 1
ATOM 1488 C CA . ALA A 1 198 ? -1.126 -5.287 8.751 1.00 87.88 198 ALA A CA 1
ATOM 1489 C C . ALA A 1 198 ? -1.660 -6.668 9.184 1.00 87.88 198 ALA A C 1
ATOM 1491 O O . ALA A 1 198 ? -1.044 -7.357 10.001 1.00 87.88 198 ALA A O 1
ATOM 1492 N N . ALA A 1 199 ? -2.758 -7.137 8.578 1.00 87.06 199 ALA A N 1
ATOM 1493 C CA . ALA A 1 199 ? -3.322 -8.459 8.855 1.00 87.06 199 ALA A CA 1
ATOM 1494 C C . ALA A 1 199 ? -2.355 -9.600 8.487 1.00 87.06 199 ALA A C 1
ATOM 1496 O O . ALA A 1 199 ? -2.245 -10.584 9.224 1.00 87.06 199 ALA A O 1
ATOM 1497 N N . SER A 1 200 ? -1.614 -9.465 7.381 1.00 86.75 200 SER A N 1
ATOM 1498 C CA . SER A 1 200 ? -0.613 -10.458 6.959 1.00 86.75 200 SER A CA 1
ATOM 1499 C C . SER A 1 200 ? 0.589 -10.552 7.912 1.00 86.75 200 SER A C 1
ATOM 1501 O O . SER A 1 200 ? 1.215 -11.609 8.021 1.00 86.75 200 SER A O 1
ATOM 1503 N N . ARG A 1 201 ? 0.871 -9.472 8.656 1.00 85.44 201 ARG A N 1
ATOM 1504 C CA . ARG A 1 201 ? 1.938 -9.374 9.665 1.00 85.44 201 ARG A CA 1
ATOM 1505 C C . ARG A 1 201 ? 1.443 -9.598 11.096 1.00 85.44 201 ARG A C 1
ATOM 1507 O O . ARG A 1 201 ? 2.151 -9.275 12.047 1.00 85.44 201 ARG A O 1
ATOM 1514 N N . ASN A 1 202 ? 0.257 -10.180 11.285 1.00 81.88 202 ASN A N 1
ATOM 1515 C CA . ASN A 1 202 ? -0.284 -10.430 12.619 1.00 81.88 202 ASN A CA 1
ATOM 1516 C C . ASN A 1 202 ? 0.736 -11.126 13.546 1.00 81.88 202 ASN A C 1
ATOM 1518 O O . ASN A 1 202 ? 1.322 -12.151 13.188 1.00 81.88 202 ASN A O 1
ATOM 1522 N N . ARG A 1 203 ? 0.898 -10.589 14.763 1.00 80.38 203 ARG A N 1
ATOM 1523 C CA . ARG A 1 203 ? 1.855 -11.046 15.793 1.00 80.38 203 ARG A CA 1
ATOM 1524 C C . ARG A 1 203 ? 3.334 -10.920 15.399 1.00 80.38 203 ARG A C 1
ATOM 1526 O O . ARG A 1 203 ? 4.172 -11.614 15.976 1.00 80.38 203 ARG A O 1
ATOM 1533 N N . ARG A 1 204 ? 3.664 -10.049 14.445 1.00 84.31 204 ARG A N 1
ATOM 1534 C CA . ARG A 1 204 ? 5.044 -9.644 14.140 1.00 84.31 204 ARG A CA 1
ATOM 1535 C C . ARG A 1 204 ? 5.356 -8.272 14.737 1.00 84.31 204 ARG A C 1
ATOM 1537 O O . ARG A 1 204 ? 4.505 -7.646 15.365 1.00 84.31 204 ARG A O 1
ATOM 1544 N N . VAL A 1 205 ? 6.614 -7.861 14.604 1.00 84.44 205 VAL A N 1
ATOM 1545 C CA . VAL A 1 205 ? 7.074 -6.524 14.996 1.00 84.44 205 VAL A CA 1
ATOM 1546 C C . VAL A 1 205 ? 6.377 -5.485 14.118 1.00 84.44 205 VAL A C 1
ATOM 1548 O O . VAL A 1 205 ? 6.173 -5.741 12.935 1.00 84.44 205 VAL A O 1
ATOM 1551 N N . LEU A 1 206 ? 6.010 -4.346 14.710 1.00 83.25 206 LEU A N 1
ATOM 1552 C CA . LEU A 1 206 ? 5.411 -3.232 13.979 1.00 83.25 206 LEU A CA 1
ATOM 1553 C C . LEU A 1 206 ? 6.431 -2.610 13.021 1.00 83.25 206 LEU A C 1
ATOM 1555 O O . LEU A 1 206 ? 7.578 -2.356 13.399 1.00 83.25 206 LEU A O 1
ATOM 1559 N N . GLU A 1 207 ? 5.986 -2.343 11.803 1.00 82.62 207 GLU A N 1
ATOM 1560 C CA . GLU A 1 207 ? 6.738 -1.702 10.729 1.00 82.62 207 GLU A CA 1
ATOM 1561 C C . GLU A 1 207 ? 6.221 -0.277 10.483 1.00 82.62 207 GLU A C 1
ATOM 1563 O O . GLU A 1 207 ? 5.195 0.140 11.025 1.00 82.62 207 GLU A O 1
ATOM 1568 N N . ALA A 1 208 ? 6.932 0.487 9.650 1.00 79.31 208 ALA A N 1
ATOM 1569 C CA . ALA A 1 208 ? 6.507 1.835 9.267 1.00 79.31 208 ALA A CA 1
ATOM 1570 C C . ALA A 1 208 ? 5.108 1.835 8.619 1.00 79.31 208 ALA A C 1
ATOM 1572 O O . ALA A 1 208 ? 4.283 2.670 8.964 1.00 79.31 208 ALA A O 1
ATOM 1573 N N . ASP A 1 209 ? 4.792 0.839 7.786 1.00 80.56 209 ASP A N 1
ATOM 1574 C CA . ASP A 1 209 ? 3.470 0.686 7.160 1.00 80.56 209 ASP A CA 1
ATOM 1575 C C . ASP A 1 209 ? 2.312 0.593 8.171 1.00 80.56 209 ASP A C 1
ATOM 1577 O O . ASP A 1 209 ? 1.175 0.949 7.857 1.00 80.56 209 ASP A O 1
ATOM 1581 N N . ASP A 1 210 ? 2.567 0.079 9.380 1.00 86.75 210 ASP A N 1
ATOM 1582 C CA . ASP A 1 210 ? 1.533 -0.039 10.412 1.00 86.75 210 ASP A CA 1
ATOM 1583 C C . ASP A 1 210 ? 1.185 1.336 11.011 1.00 86.75 210 ASP A C 1
ATOM 1585 O O . ASP A 1 210 ? 0.065 1.548 11.478 1.00 86.75 210 ASP A O 1
ATOM 1589 N N . HIS A 1 211 ? 2.124 2.288 10.958 1.00 87.00 211 HIS A N 1
ATOM 1590 C CA . HIS A 1 211 ? 1.906 3.687 11.330 1.00 87.00 211 HIS A CA 1
ATOM 1591 C C . HIS A 1 211 ? 0.952 4.360 10.337 1.00 87.00 211 HIS A C 1
ATOM 1593 O O . HIS A 1 211 ? -0.067 4.912 10.758 1.00 87.00 211 HIS A O 1
ATOM 1599 N N . ASP A 1 212 ? 1.196 4.199 9.034 1.00 87.12 212 ASP A N 1
ATOM 1600 C CA . ASP A 1 212 ? 0.317 4.721 7.979 1.00 87.12 212 ASP A CA 1
ATOM 1601 C C . ASP A 1 212 ? -1.087 4.116 8.039 1.00 87.12 212 ASP A C 1
ATOM 1603 O O . ASP A 1 212 ? -2.087 4.832 7.925 1.00 87.12 212 ASP A O 1
ATOM 1607 N N . ALA A 1 213 ? -1.175 2.802 8.278 1.00 90.00 213 ALA A N 1
ATOM 1608 C CA . ALA A 1 213 ? -2.446 2.119 8.492 1.00 90.00 213 ALA A CA 1
ATOM 1609 C C . ALA A 1 213 ? -3.212 2.717 9.681 1.00 90.00 213 ALA A C 1
ATOM 1611 O O . ALA A 1 213 ? -4.412 2.969 9.575 1.00 90.00 213 ALA A O 1
ATOM 1612 N N . PHE A 1 214 ? -2.525 2.969 10.798 1.00 91.12 214 PHE A N 1
ATOM 1613 C CA . PHE A 1 214 ? -3.132 3.491 12.019 1.00 91.12 214 PHE A CA 1
ATOM 1614 C C . PHE A 1 214 ? -3.673 4.917 11.847 1.00 91.12 214 PHE A C 1
ATOM 1616 O O . PHE A 1 214 ? -4.865 5.147 12.066 1.00 91.12 214 PHE A O 1
ATOM 1623 N N . TYR A 1 215 ? -2.839 5.875 11.426 1.00 90.88 215 TYR A N 1
ATOM 1624 C CA . TYR A 1 215 ? -3.279 7.271 11.277 1.00 90.88 215 TYR A CA 1
ATOM 1625 C C . TYR A 1 215 ? -4.251 7.447 10.113 1.00 90.88 215 TYR A C 1
ATOM 1627 O O . TYR A 1 215 ? -5.224 8.196 10.232 1.00 90.88 215 TYR A O 1
ATOM 1635 N N . GLY A 1 216 ? -4.044 6.711 9.018 1.00 90.50 216 GLY A N 1
ATOM 1636 C CA . GLY A 1 216 ? -4.987 6.683 7.907 1.00 90.50 216 GLY A CA 1
ATOM 1637 C C . GLY A 1 216 ? -6.368 6.186 8.341 1.00 90.50 216 GLY A C 1
ATOM 1638 O O . GLY A 1 216 ? -7.375 6.774 7.946 1.00 90.50 216 GLY A O 1
ATOM 1639 N N . LEU A 1 217 ? -6.431 5.152 9.188 1.00 92.12 217 LEU A N 1
ATOM 1640 C CA . LEU A 1 217 ? -7.694 4.612 9.694 1.00 92.12 217 LEU A CA 1
ATOM 1641 C C . LEU A 1 217 ? -8.417 5.602 10.616 1.00 92.12 217 LEU A C 1
ATOM 1643 O O . LEU A 1 217 ? -9.637 5.722 10.532 1.00 92.12 217 LEU A O 1
ATOM 1647 N N . LEU A 1 218 ? -7.688 6.333 11.465 1.00 91.56 218 LEU A N 1
ATOM 1648 C CA . LEU A 1 218 ? -8.273 7.382 12.310 1.00 91.56 218 LEU A CA 1
ATOM 1649 C C . LEU A 1 218 ? -8.851 8.540 11.483 1.00 91.56 218 LEU A C 1
ATOM 1651 O O . LEU A 1 218 ? -9.932 9.042 11.784 1.00 91.56 218 LEU A O 1
ATOM 1655 N N . ASN A 1 219 ? -8.166 8.949 10.414 1.00 90.94 219 ASN A N 1
ATOM 1656 C CA . ASN A 1 219 ? -8.702 9.951 9.492 1.00 90.94 219 ASN A CA 1
ATOM 1657 C C . ASN A 1 219 ? -9.942 9.410 8.752 1.00 90.94 219 ASN A C 1
ATOM 1659 O O . ASN A 1 219 ? -10.972 10.080 8.656 1.00 90.94 219 ASN A O 1
ATOM 1663 N N . ALA A 1 220 ? -9.879 8.166 8.268 1.00 91.62 220 ALA A N 1
ATOM 1664 C CA . ALA A 1 220 ? -11.002 7.518 7.597 1.00 91.62 220 ALA A CA 1
ATOM 1665 C C . ALA A 1 220 ? -12.229 7.386 8.512 1.00 91.62 220 ALA A C 1
ATOM 1667 O O . ALA A 1 220 ? -13.341 7.661 8.068 1.00 91.62 220 ALA A O 1
ATOM 1668 N N . SER A 1 221 ? -12.049 7.039 9.789 1.00 88.75 221 SER A N 1
ATOM 1669 C CA . SER A 1 221 ? -13.161 6.919 10.738 1.00 88.75 221 SER A CA 1
ATOM 1670 C C . SER A 1 221 ? -13.849 8.261 10.998 1.00 88.75 221 SER A C 1
ATOM 1672 O O . SER A 1 221 ? -15.079 8.313 11.020 1.00 88.75 221 SER A O 1
ATOM 1674 N N . ALA A 1 222 ? -13.091 9.359 11.091 1.00 87.56 222 ALA A N 1
ATOM 1675 C CA . ALA A 1 222 ? -13.654 10.704 11.201 1.00 87.56 222 ALA A CA 1
ATOM 1676 C C . ALA A 1 222 ? -14.492 11.083 9.964 1.00 87.56 222 ALA A C 1
ATOM 1678 O O . ALA A 1 222 ? -15.574 11.657 10.100 1.00 87.56 222 ALA A O 1
ATOM 1679 N N . LYS A 1 223 ? -14.034 10.718 8.757 1.00 90.00 223 LYS A N 1
ATOM 1680 C CA . LYS A 1 223 ? -14.789 10.928 7.507 1.00 90.00 223 LYS A CA 1
ATOM 1681 C C . LYS A 1 223 ? -16.065 10.090 7.456 1.00 90.00 223 LYS A C 1
ATOM 1683 O O . LYS A 1 223 ? -17.119 10.627 7.132 1.00 90.00 223 LYS A O 1
ATOM 1688 N N . VAL A 1 224 ? -15.981 8.808 7.820 1.00 88.50 224 VAL A N 1
ATOM 1689 C CA . VAL A 1 224 ? -17.144 7.906 7.888 1.00 88.50 224 VAL A CA 1
ATOM 1690 C C . VAL A 1 224 ? -18.183 8.436 8.878 1.00 88.50 224 VAL A C 1
ATOM 1692 O O . VAL A 1 224 ? -19.370 8.423 8.579 1.00 88.50 224 VAL A O 1
ATOM 1695 N N . GLN A 1 225 ? -17.755 8.955 10.033 1.00 85.06 225 GLN A N 1
ATOM 1696 C CA . GLN A 1 225 ? -18.662 9.541 11.023 1.00 85.06 225 GLN A CA 1
ATOM 1697 C C . GLN A 1 225 ? -19.352 10.817 10.515 1.00 85.06 225 GLN A C 1
ATOM 1699 O O . GLN A 1 225 ? -20.507 11.071 10.859 1.00 85.06 225 GLN A O 1
ATOM 1704 N N . ALA A 1 226 ? -18.650 11.635 9.727 1.00 84.94 226 ALA A N 1
ATOM 1705 C CA . ALA A 1 226 ? -19.196 12.868 9.166 1.00 84.94 226 ALA A CA 1
ATOM 1706 C C . ALA A 1 226 ? -20.173 12.620 8.001 1.00 84.94 226 ALA A C 1
ATOM 1708 O O . ALA A 1 226 ? -21.039 13.458 7.738 1.00 84.94 226 ALA A O 1
ATOM 1709 N N . ASP A 1 227 ? -20.048 11.489 7.307 1.00 84.88 227 ASP A N 1
ATOM 1710 C CA . ASP A 1 227 ? -20.888 11.143 6.167 1.00 84.88 227 ASP A CA 1
ATOM 1711 C C . ASP A 1 227 ? -22.139 10.354 6.596 1.00 84.88 227 ASP A C 1
ATOM 1713 O O . ASP A 1 227 ? -22.115 9.168 6.929 1.00 84.88 227 ASP A O 1
ATOM 1717 N N . SER A 1 228 ? -23.283 11.039 6.533 1.00 79.38 228 SER A N 1
ATOM 1718 C CA . SER A 1 228 ? -24.597 10.488 6.880 1.00 79.38 228 SER A CA 1
ATOM 1719 C C . SER A 1 228 ? -25.032 9.277 6.045 1.00 79.38 228 SER A C 1
ATOM 1721 O O . SER A 1 228 ? -25.952 8.571 6.457 1.00 79.38 228 SER A O 1
ATOM 1723 N N . THR A 1 229 ? -24.397 9.006 4.898 1.00 81.56 229 THR A N 1
ATOM 1724 C CA . THR A 1 229 ? -24.699 7.819 4.082 1.00 81.56 229 THR A CA 1
ATOM 1725 C C . THR A 1 229 ? -24.300 6.511 4.768 1.00 81.56 229 THR A C 1
ATOM 1727 O O . THR A 1 229 ? -24.864 5.463 4.454 1.00 81.56 229 THR A O 1
ATOM 1730 N N . PHE A 1 230 ? -23.396 6.569 5.752 1.00 77.75 230 PHE A N 1
ATOM 1731 C CA . PHE A 1 230 ? -22.998 5.418 6.565 1.00 77.75 230 PHE A CA 1
ATOM 1732 C C . PHE A 1 230 ? -23.825 5.262 7.850 1.00 77.75 230 PHE A C 1
ATOM 1734 O O . PHE A 1 230 ? -23.611 4.319 8.616 1.00 77.75 230 PHE A O 1
ATOM 1741 N N . ALA A 1 231 ? -24.793 6.151 8.101 1.00 67.88 231 ALA A N 1
ATOM 1742 C CA . ALA A 1 231 ? -25.660 6.047 9.267 1.00 67.88 231 ALA A CA 1
ATOM 1743 C C . ALA A 1 231 ? -26.499 4.756 9.211 1.00 67.88 231 ALA A C 1
ATOM 1745 O O . ALA A 1 231 ? -27.220 4.509 8.246 1.00 67.88 231 ALA A O 1
ATOM 1746 N N . GLY A 1 232 ? -26.424 3.937 10.265 1.00 66.50 232 GLY A N 1
ATOM 1747 C CA . GLY A 1 232 ? -27.178 2.681 10.365 1.00 66.50 232 GLY A CA 1
ATOM 1748 C C . GLY A 1 232 ? -26.500 1.457 9.740 1.00 66.50 232 GLY A C 1
ATOM 1749 O O . GLY A 1 232 ? -27.164 0.445 9.529 1.00 66.50 232 GLY A O 1
ATOM 1750 N N . GLN A 1 233 ? -25.198 1.523 9.444 1.00 72.75 233 GLN A N 1
ATOM 1751 C CA . GLN A 1 233 ? -24.408 0.336 9.105 1.00 72.75 233 GLN A CA 1
ATOM 1752 C C . GLN A 1 233 ? -24.389 -0.655 10.278 1.00 72.75 233 GLN A C 1
ATOM 1754 O O . GLN A 1 233 ? -24.147 -0.272 11.423 1.00 72.75 233 GLN A O 1
ATOM 1759 N N . ASN A 1 234 ? -24.657 -1.930 9.985 1.00 78.56 234 ASN A N 1
ATOM 1760 C CA . ASN A 1 234 ? -24.753 -2.976 10.999 1.00 78.56 234 ASN A CA 1
ATOM 1761 C C . ASN A 1 234 ? -23.354 -3.354 11.481 1.00 78.56 234 ASN A C 1
ATOM 1763 O O . ASN A 1 234 ? -22.618 -4.057 10.787 1.00 78.56 234 ASN A O 1
ATOM 1767 N N . ALA A 1 235 ? -22.996 -2.892 12.674 1.00 85.38 235 ALA A N 1
ATOM 1768 C CA . ALA A 1 235 ? -21.842 -3.419 13.375 1.00 85.38 235 ALA A CA 1
ATOM 1769 C C . ALA A 1 235 ? -22.084 -4.890 13.731 1.00 85.38 235 ALA A C 1
ATOM 1771 O O . ALA A 1 235 ? -23.193 -5.295 14.086 1.00 85.38 235 ALA A O 1
ATOM 1772 N N . THR A 1 236 ? -21.039 -5.701 13.611 1.00 87.06 236 THR A N 1
ATOM 1773 C CA . THR A 1 236 ? -21.066 -7.067 14.126 1.00 87.06 236 THR A CA 1
ATOM 1774 C C . THR A 1 236 ? -20.865 -7.000 15.632 1.00 87.06 236 THR A C 1
ATOM 1776 O O . THR A 1 236 ? -19.843 -6.487 16.078 1.00 87.06 236 THR A O 1
ATOM 1779 N N . ASP A 1 237 ? -21.814 -7.516 16.406 1.00 88.88 237 ASP A N 1
ATOM 1780 C CA . ASP A 1 237 ? -21.637 -7.675 17.850 1.00 88.88 237 ASP A CA 1
ATOM 1781 C C . ASP A 1 237 ? -20.572 -8.748 18.129 1.00 88.88 237 ASP A C 1
ATOM 1783 O O . ASP A 1 237 ? -20.642 -9.868 17.604 1.00 88.88 237 ASP A O 1
ATOM 1787 N N . VAL A 1 238 ? -19.548 -8.394 18.906 1.00 87.25 238 VAL A N 1
ATOM 1788 C CA . VAL A 1 238 ? -18.379 -9.242 19.156 1.00 87.25 238 VAL A CA 1
ATOM 1789 C C . VAL A 1 238 ? -18.073 -9.335 20.645 1.00 87.25 238 VAL A C 1
ATOM 1791 O O . VAL A 1 238 ? -17.757 -8.350 21.307 1.00 87.25 238 VAL A O 1
ATOM 1794 N N . ASP A 1 239 ? -18.031 -10.572 21.147 1.00 86.69 239 ASP A N 1
ATOM 1795 C CA . ASP A 1 239 ? -17.477 -10.887 22.465 1.00 86.69 239 ASP A CA 1
ATOM 1796 C C . ASP A 1 239 ? -15.971 -10.529 22.499 1.00 86.69 239 ASP A C 1
ATOM 1798 O O . ASP A 1 239 ? -15.202 -11.048 21.676 1.00 86.69 239 ASP A O 1
ATOM 1802 N N . PRO A 1 240 ? -15.497 -9.717 23.464 1.00 85.69 240 PRO A N 1
ATOM 1803 C CA . PRO A 1 240 ? -14.078 -9.397 23.630 1.00 85.69 240 PRO A CA 1
ATOM 1804 C C . PRO A 1 240 ? -13.144 -10.624 23.642 1.00 85.69 240 PRO A C 1
ATOM 1806 O O . PRO A 1 240 ? -12.012 -10.563 23.149 1.00 85.69 240 PRO A O 1
ATOM 1809 N N . VAL A 1 241 ? -13.602 -11.776 24.149 1.00 86.69 241 VAL A N 1
ATOM 1810 C CA . VAL A 1 241 ? -12.848 -13.043 24.134 1.00 86.69 241 VAL A CA 1
ATOM 1811 C C . VAL A 1 241 ? -12.587 -13.528 22.703 1.00 86.69 241 VAL A C 1
ATOM 1813 O O . VAL A 1 241 ? -11.539 -14.131 22.430 1.00 86.69 241 VAL A O 1
ATOM 1816 N N . ALA A 1 242 ? -13.506 -13.274 21.770 1.00 87.75 242 ALA A N 1
ATOM 1817 C CA . ALA A 1 242 ? -13.361 -13.659 20.370 1.00 87.75 242 ALA A CA 1
ATOM 1818 C C . ALA A 1 242 ? -12.224 -12.883 19.688 1.00 87.75 242 ALA A C 1
ATOM 1820 O O . ALA A 1 242 ? -11.446 -13.485 18.950 1.00 87.75 242 ALA A O 1
ATOM 1821 N N . LEU A 1 243 ? -12.025 -11.604 20.019 1.00 86.25 243 LEU A N 1
ATOM 1822 C CA . LEU A 1 243 ? -10.906 -10.809 19.490 1.00 86.25 243 LEU A CA 1
ATOM 1823 C C . LEU A 1 243 ? -9.541 -11.344 19.938 1.00 86.25 243 LEU A C 1
ATOM 1825 O O . LEU A 1 243 ? -8.570 -11.296 19.185 1.00 86.25 243 LEU A O 1
ATOM 1829 N N . LEU A 1 244 ? -9.461 -11.912 21.144 1.00 84.00 244 LEU A N 1
ATOM 1830 C CA . LEU A 1 244 ? -8.225 -12.504 21.664 1.00 84.00 244 LEU A CA 1
ATOM 1831 C C . LEU A 1 244 ? -7.959 -13.901 21.092 1.00 84.00 244 LEU A C 1
ATOM 1833 O O . LEU A 1 244 ? -6.812 -14.271 20.825 1.00 84.00 244 LEU A O 1
ATOM 1837 N N . THR A 1 245 ? -9.015 -14.699 20.930 1.00 87.81 245 THR A N 1
ATOM 1838 C CA . THR A 1 245 ? -8.900 -16.109 20.528 1.00 87.81 245 THR A CA 1
ATOM 1839 C C . THR A 1 245 ? -8.908 -16.308 19.015 1.00 87.81 245 THR A C 1
ATOM 1841 O O . THR A 1 245 ? -8.251 -17.227 18.524 1.00 87.81 245 THR A O 1
ATOM 1844 N N . LYS A 1 246 ? -9.604 -15.441 18.274 1.00 88.88 246 LYS A N 1
ATOM 1845 C CA . LYS A 1 246 ? -9.852 -15.532 16.829 1.00 88.88 246 LYS A CA 1
ATOM 1846 C C . LYS A 1 246 ? -9.707 -14.170 16.118 1.00 88.88 246 LYS A C 1
ATOM 1848 O O . LYS A 1 246 ? -10.564 -13.812 15.315 1.00 88.88 246 LYS A O 1
ATOM 1853 N N . PRO A 1 247 ? -8.609 -13.415 16.324 1.00 86.50 247 PRO A N 1
ATOM 1854 C CA . PRO A 1 247 ? -8.457 -12.071 15.749 1.00 86.50 247 PRO A CA 1
ATOM 1855 C C . PRO A 1 247 ? -8.566 -12.041 14.215 1.00 86.50 247 PRO A C 1
ATOM 1857 O O . PRO A 1 247 ? -9.032 -11.062 13.644 1.00 86.50 247 PRO A O 1
ATOM 1860 N N . ALA A 1 248 ? -8.182 -13.133 13.543 1.00 86.31 248 ALA A N 1
ATOM 1861 C CA . ALA A 1 248 ? -8.229 -13.242 12.087 1.00 86.31 248 ALA A CA 1
ATOM 1862 C C . ALA A 1 248 ? -9.641 -13.143 11.488 1.00 86.31 248 ALA A C 1
ATOM 1864 O O . ALA A 1 248 ? -9.790 -12.706 10.343 1.00 86.31 248 ALA A O 1
ATOM 1865 N N . GLU A 1 249 ? -10.668 -13.518 12.255 1.00 88.75 249 GLU A N 1
ATOM 1866 C CA . GLU A 1 249 ? -12.069 -13.445 11.827 1.00 88.75 249 GLU A CA 1
ATOM 1867 C C . GLU A 1 249 ? -12.568 -11.989 11.768 1.00 88.75 249 GLU A C 1
ATOM 1869 O O . GLU A 1 249 ? -13.474 -11.702 10.998 1.00 88.75 249 GLU A O 1
ATOM 1874 N N . PHE A 1 250 ? -11.921 -11.057 12.481 1.00 88.06 250 PHE A N 1
ATOM 1875 C CA . PHE A 1 250 ? -12.419 -9.688 12.679 1.00 88.06 250 PHE A CA 1
ATOM 1876 C C . PHE A 1 250 ? -11.595 -8.592 11.977 1.00 88.06 250 PHE A C 1
ATOM 1878 O O . PHE A 1 250 ? -11.879 -7.407 12.138 1.00 88.06 250 PHE A O 1
ATOM 1885 N N . TYR A 1 251 ? -10.561 -8.935 11.196 1.00 87.00 251 TYR A N 1
ATOM 1886 C CA . TYR A 1 251 ? -9.733 -7.913 10.534 1.00 87.00 251 TYR A CA 1
ATOM 1887 C C . TYR A 1 251 ? -10.521 -7.031 9.559 1.00 87.00 251 TYR A C 1
ATOM 1889 O O . TYR A 1 251 ? -11.065 -7.510 8.570 1.00 87.00 251 TYR A O 1
ATOM 1897 N N . GLY A 1 252 ? -10.536 -5.719 9.783 1.00 86.38 252 GLY A N 1
ATOM 1898 C CA . GLY A 1 252 ? -11.280 -4.801 8.918 1.00 86.38 252 GLY A CA 1
ATOM 1899 C C . GLY A 1 252 ? -12.792 -5.044 8.914 1.00 86.38 252 GLY A C 1
ATOM 1900 O O . GLY A 1 252 ? -13.458 -4.669 7.951 1.00 86.38 252 GLY A O 1
ATOM 1901 N N . GLU A 1 253 ? -13.322 -5.676 9.964 1.00 89.88 253 GLU A N 1
ATOM 1902 C CA . GLU A 1 253 ? -14.752 -5.656 10.255 1.00 89.88 253 GLU A CA 1
ATOM 1903 C C . GLU A 1 253 ? -15.147 -4.367 10.975 1.00 89.88 253 GLU A C 1
ATOM 1905 O O . GLU A 1 253 ? -14.329 -3.717 11.630 1.00 89.88 253 GLU A O 1
ATOM 1910 N N . TRP A 1 254 ? -16.424 -4.017 10.853 1.00 90.12 254 TRP A N 1
ATOM 1911 C CA . TRP A 1 254 ? -17.058 -3.002 11.684 1.00 90.12 254 TRP A CA 1
ATOM 1912 C C . TRP A 1 254 ? -17.718 -3.718 12.859 1.00 90.12 254 TRP A C 1
ATOM 1914 O O . TRP A 1 254 ? -18.633 -4.516 12.651 1.00 90.12 254 TRP A O 1
ATOM 1924 N N . ILE A 1 255 ? -17.207 -3.501 14.071 1.00 89.94 255 ILE A N 1
ATOM 1925 C CA . ILE A 1 255 ? -17.612 -4.261 15.258 1.00 89.94 255 ILE A CA 1
ATOM 1926 C C . ILE A 1 255 ? -18.192 -3.355 16.338 1.00 89.94 255 ILE A C 1
ATOM 1928 O O . ILE A 1 255 ? -17.783 -2.205 16.491 1.00 89.94 255 ILE A O 1
ATOM 1932 N N . GLU A 1 256 ? -19.103 -3.921 17.113 1.00 88.56 256 GLU A N 1
ATOM 1933 C CA . GLU A 1 256 ? -19.644 -3.361 18.344 1.00 88.56 256 GLU A CA 1
ATOM 1934 C C . GLU A 1 256 ? -19.349 -4.348 19.476 1.00 88.56 256 GLU A C 1
ATOM 1936 O O . GLU A 1 256 ? -19.323 -5.559 19.261 1.00 88.56 256 GLU A O 1
ATOM 1941 N N . MET A 1 257 ? -19.027 -3.835 20.662 1.00 87.06 257 MET A N 1
ATOM 1942 C CA . MET A 1 257 ? -18.787 -4.674 21.832 1.00 87.06 257 MET A CA 1
ATOM 1943 C C . MET A 1 257 ? -19.149 -3.930 23.111 1.00 87.06 257 MET A C 1
ATOM 1945 O O . MET A 1 257 ? -18.892 -2.729 23.239 1.00 87.06 257 MET A O 1
ATOM 1949 N N . ASP A 1 258 ? -19.636 -4.676 24.097 1.00 83.50 258 ASP A N 1
ATOM 1950 C CA . ASP A 1 258 ? -19.811 -4.171 25.452 1.00 83.50 258 ASP A CA 1
ATOM 1951 C C . ASP A 1 258 ? -18.458 -4.073 26.169 1.00 83.50 258 ASP A C 1
ATOM 1953 O O . ASP A 1 258 ? -17.765 -5.068 26.414 1.00 83.50 258 ASP A O 1
ATOM 1957 N N . ALA A 1 259 ? -18.079 -2.854 26.552 1.00 83.75 259 ALA A N 1
ATOM 1958 C CA . ALA A 1 259 ? -16.863 -2.599 27.310 1.00 83.75 259 ALA A CA 1
ATOM 1959 C C . ALA A 1 259 ? -17.083 -1.543 28.399 1.00 83.75 259 ALA A C 1
ATOM 1961 O O . ALA A 1 259 ? -17.815 -0.570 28.232 1.00 83.75 259 ALA A O 1
ATOM 1962 N N . SER A 1 260 ? -16.404 -1.719 29.532 1.00 84.50 260 SER A N 1
ATOM 1963 C CA . SER A 1 260 ? -16.342 -0.719 30.598 1.00 84.50 260 SER A CA 1
ATOM 1964 C C . SER A 1 260 ? -15.135 0.188 30.389 1.00 84.50 260 SER A C 1
ATOM 1966 O O . SER A 1 260 ? -13.990 -0.257 30.480 1.00 84.50 260 SER A O 1
ATOM 1968 N N . THR A 1 261 ? -15.377 1.468 30.123 1.00 85.69 261 THR A N 1
ATOM 1969 C CA . THR A 1 261 ? -14.308 2.459 29.966 1.00 85.69 261 THR A CA 1
ATOM 1970 C C . THR A 1 261 ? -13.628 2.733 31.303 1.00 85.69 261 THR A C 1
ATOM 1972 O O . THR A 1 261 ? -14.268 3.149 32.266 1.00 85.69 261 THR A O 1
ATOM 1975 N N . VAL A 1 262 ? -12.312 2.534 31.354 1.00 89.19 262 VAL A N 1
ATOM 1976 C CA . VAL A 1 262 ? -11.486 2.815 32.534 1.00 89.19 262 VAL A CA 1
ATOM 1977 C C . VAL A 1 262 ? -10.928 4.231 32.457 1.00 89.19 262 VAL A C 1
ATOM 1979 O O . VAL A 1 262 ? -10.951 4.969 33.443 1.00 89.19 262 VAL A O 1
ATOM 1982 N N . ARG A 1 263 ? -10.410 4.619 31.286 1.00 89.62 263 ARG A N 1
ATOM 1983 C CA . ARG A 1 263 ? -9.771 5.920 31.075 1.00 89.62 263 ARG A CA 1
ATOM 1984 C C . ARG A 1 263 ? -9.857 6.339 29.613 1.00 89.62 263 ARG A C 1
ATOM 1986 O O . ARG A 1 263 ? -9.659 5.526 28.720 1.00 89.62 263 ARG A O 1
ATOM 1993 N N . ILE A 1 264 ? -10.073 7.630 29.389 1.00 92.44 264 ILE A N 1
ATOM 1994 C CA . ILE A 1 264 ? -9.924 8.271 28.080 1.00 92.44 264 ILE A CA 1
ATOM 1995 C C . ILE A 1 264 ? -8.761 9.254 28.198 1.00 92.44 264 ILE A C 1
ATOM 1997 O O . ILE A 1 264 ? -8.765 10.107 29.085 1.00 92.44 264 ILE A O 1
ATOM 2001 N N . SER A 1 265 ? -7.752 9.102 27.344 1.00 95.25 265 SER A N 1
ATOM 2002 C CA . SER A 1 265 ? -6.567 9.964 27.317 1.00 95.25 265 SER A CA 1
ATOM 2003 C C . SER A 1 265 ? -6.477 10.668 25.972 1.00 95.25 265 SER A C 1
ATOM 2005 O O . SER A 1 265 ? -6.534 10.017 24.933 1.00 95.25 265 SER A O 1
ATOM 2007 N N . GLN A 1 266 ? -6.321 11.989 25.989 1.00 95.12 266 GLN A N 1
ATOM 2008 C CA . GLN A 1 266 ? -6.018 12.761 24.788 1.00 95.12 266 GLN A CA 1
ATOM 2009 C C . GLN A 1 266 ? -4.513 12.693 24.520 1.00 95.12 266 GLN A C 1
ATOM 2011 O O . GLN A 1 266 ? -3.710 12.996 25.404 1.00 95.12 266 GLN A O 1
ATOM 2016 N N . ILE A 1 267 ? -4.143 12.295 23.308 1.00 93.75 267 ILE A N 1
ATOM 2017 C CA . ILE A 1 267 ? -2.763 12.220 22.842 1.00 93.75 267 ILE A CA 1
ATOM 2018 C C . ILE A 1 267 ? -2.552 13.348 21.839 1.00 93.75 267 ILE A C 1
ATOM 2020 O O . ILE A 1 267 ? -3.134 13.323 20.757 1.00 93.75 267 ILE A O 1
ATOM 2024 N N . ALA A 1 268 ? -1.753 14.343 22.220 1.00 94.31 268 ALA A N 1
ATOM 2025 C CA . ALA A 1 268 ? -1.343 15.416 21.322 1.00 94.31 268 ALA A CA 1
ATOM 2026 C C . ALA A 1 268 ? -0.325 14.899 20.294 1.00 94.31 268 ALA A C 1
ATOM 2028 O O . ALA A 1 268 ? 0.496 14.031 20.601 1.00 94.31 268 ALA A O 1
ATOM 2029 N N . ILE A 1 269 ? -0.390 15.437 19.080 1.00 91.56 269 ILE A N 1
ATOM 2030 C CA . ILE A 1 269 ? 0.517 15.124 17.981 1.00 91.56 269 ILE A CA 1
ATOM 2031 C C . ILE A 1 269 ? 1.416 16.332 17.743 1.00 91.56 269 ILE A C 1
ATOM 2033 O O . ILE A 1 269 ? 0.980 17.360 17.234 1.00 91.56 269 ILE A O 1
ATOM 2037 N N . ASP A 1 270 ? 2.697 16.169 18.061 1.00 90.12 270 ASP A N 1
ATOM 2038 C CA . ASP A 1 270 ? 3.691 17.233 17.887 1.00 90.12 270 ASP A CA 1
ATOM 2039 C C . ASP A 1 270 ? 4.266 17.286 16.458 1.00 90.12 270 ASP A C 1
ATOM 2041 O O . ASP A 1 270 ? 4.871 18.279 16.055 1.00 90.12 270 ASP A O 1
ATOM 2045 N N . SER A 1 271 ? 4.100 16.213 15.675 1.00 90.94 271 SER A N 1
ATOM 2046 C CA . SER A 1 271 ? 4.578 16.149 14.291 1.00 90.94 271 SER A CA 1
ATOM 2047 C C . SER A 1 271 ? 3.569 16.775 13.332 1.00 90.94 271 SER A C 1
ATOM 2049 O O . SER A 1 271 ? 2.454 16.275 13.184 1.00 90.94 271 SER A O 1
ATOM 2051 N N . ALA A 1 272 ? 3.986 17.826 12.621 1.00 87.94 272 ALA A N 1
ATOM 2052 C CA . ALA A 1 272 ? 3.163 18.485 11.607 1.00 87.94 272 ALA A CA 1
ATOM 2053 C C . ALA A 1 272 ? 2.746 17.534 10.469 1.00 87.94 272 ALA A C 1
ATOM 2055 O O . ALA A 1 272 ? 1.629 17.633 9.969 1.00 87.94 272 ALA A O 1
ATOM 2056 N N . GLU A 1 273 ? 3.620 16.595 10.096 1.00 84.00 273 GLU A N 1
ATOM 2057 C CA . GLU A 1 273 ? 3.360 15.595 9.052 1.00 84.00 273 GLU A CA 1
ATOM 2058 C C .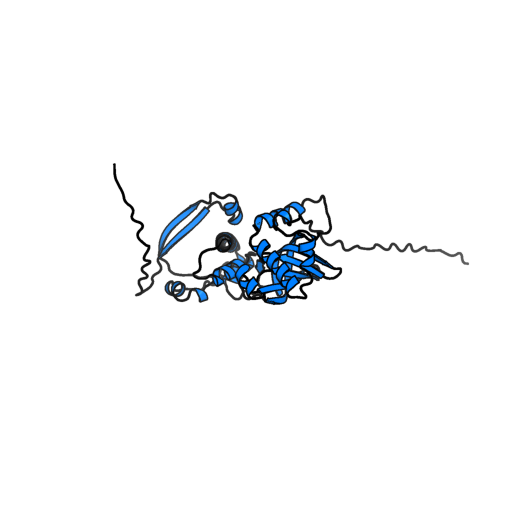 GLU A 1 273 ? 2.215 14.659 9.468 1.00 84.00 273 GLU A C 1
ATOM 2060 O O . GLU A 1 273 ? 1.242 14.483 8.734 1.00 84.00 273 GLU A O 1
ATOM 2065 N N . ILE A 1 274 ? 2.273 14.135 10.697 1.00 85.06 274 ILE A N 1
ATOM 2066 C CA . ILE A 1 274 ? 1.233 13.250 11.242 1.00 85.06 274 ILE A CA 1
ATOM 2067 C C . ILE A 1 274 ? -0.075 14.021 11.444 1.00 85.06 274 ILE A C 1
ATOM 2069 O O . ILE A 1 274 ? -1.148 13.510 11.128 1.00 85.06 274 ILE A O 1
ATOM 2073 N N . ALA A 1 275 ? -0.004 15.262 11.933 1.00 88.31 275 ALA A N 1
ATOM 2074 C CA . A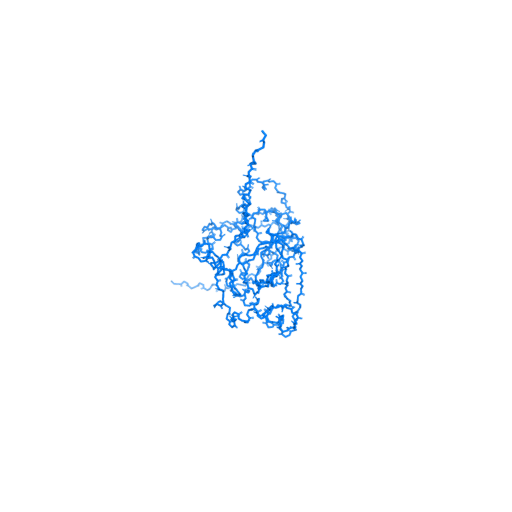LA A 1 275 ? -1.186 16.101 12.105 1.00 88.31 275 ALA A CA 1
ATOM 2075 C C . ALA A 1 275 ? -1.889 16.373 10.762 1.00 88.31 275 ALA A C 1
ATOM 2077 O O . ALA A 1 275 ? -3.118 16.353 10.686 1.00 88.31 275 ALA A O 1
ATOM 2078 N N . GLN A 1 276 ? -1.122 16.559 9.681 1.00 86.19 276 GLN A N 1
ATOM 2079 C CA . GLN A 1 276 ? -1.665 16.694 8.329 1.00 86.19 276 GLN A CA 1
ATOM 2080 C C . GLN A 1 276 ? -2.327 15.396 7.841 1.00 86.19 276 GLN A C 1
ATOM 2082 O O . GLN A 1 276 ? -3.414 15.455 7.267 1.00 86.19 276 GLN A O 1
ATOM 2087 N N . GLN A 1 277 ? -1.711 14.233 8.083 1.00 83.12 277 GLN A N 1
ATOM 2088 C CA . GLN A 1 277 ? -2.272 12.926 7.711 1.00 83.12 277 GLN A CA 1
ATOM 2089 C C . GLN A 1 277 ? -3.569 12.614 8.470 1.00 83.12 277 GLN A C 1
ATOM 2091 O O . GLN A 1 277 ? -4.520 12.094 7.879 1.00 83.12 277 GLN A O 1
ATOM 2096 N N . LEU A 1 278 ? -3.623 12.951 9.762 1.00 86.06 278 LEU A N 1
ATOM 2097 C CA . LEU A 1 278 ? -4.802 12.761 10.606 1.00 86.06 278 LEU A CA 1
ATOM 2098 C C . LEU A 1 278 ? -5.900 13.800 10.325 1.00 86.06 278 LEU A C 1
ATOM 2100 O O . LEU A 1 278 ? -7.081 13.516 10.509 1.00 86.06 278 LEU A O 1
ATOM 2104 N N . GLY A 1 279 ? -5.517 15.007 9.899 1.00 85.94 279 GLY A N 1
ATOM 2105 C CA . GLY A 1 279 ? -6.408 16.164 9.790 1.00 85.94 279 GLY A CA 1
ATOM 2106 C C . GLY A 1 279 ? -6.739 16.817 11.139 1.00 85.94 279 GLY A C 1
ATOM 2107 O O . GLY A 1 279 ? -7.636 17.657 11.202 1.00 85.94 279 GLY A O 1
ATOM 2108 N N . GLN A 1 280 ? -6.047 16.422 12.213 1.00 87.62 280 GLN A N 1
ATOM 2109 C CA . GLN A 1 280 ? -6.220 16.907 13.585 1.00 87.62 280 GLN A CA 1
ATOM 2110 C C . GLN A 1 280 ? -4.872 16.883 14.319 1.00 87.62 280 GLN A C 1
ATOM 2112 O O . GLN A 1 280 ? -3.966 16.141 13.949 1.00 87.62 280 GLN A O 1
ATOM 2117 N N . ASP A 1 281 ? -4.746 17.671 15.383 1.00 91.50 281 ASP A N 1
ATOM 2118 C CA . ASP A 1 281 ? -3.543 17.762 16.223 1.00 91.50 281 ASP A CA 1
ATOM 2119 C C . ASP A 1 281 ? -3.573 16.822 17.442 1.00 91.50 281 ASP A C 1
ATOM 2121 O O . ASP A 1 281 ? -2.675 16.851 18.283 1.00 91.50 281 ASP A O 1
ATOM 2125 N N .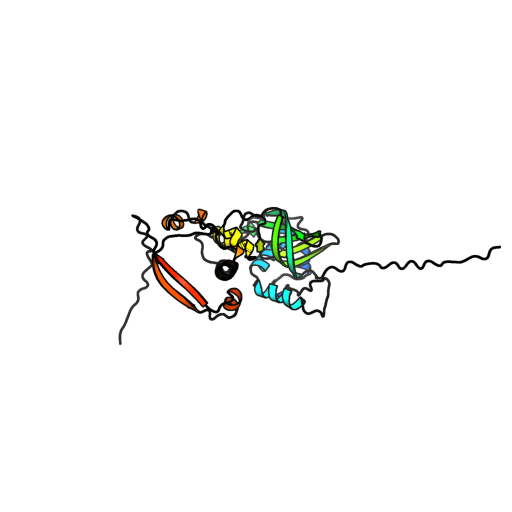 HIS A 1 282 ? -4.599 15.977 17.558 1.00 92.44 282 HIS A N 1
ATOM 2126 C CA . HIS A 1 282 ? -4.718 14.994 18.627 1.00 92.44 282 HIS A CA 1
ATOM 2127 C C . HIS A 1 282 ? -5.603 13.812 18.230 1.00 92.44 282 HIS A C 1
ATOM 2129 O O . HIS A 1 282 ? -6.394 13.887 17.294 1.00 92.44 282 HIS A O 1
ATOM 2135 N N . TYR A 1 283 ? -5.509 12.730 18.999 1.00 92.75 283 TYR A N 1
ATOM 2136 C CA . TYR A 1 283 ? -6.493 11.647 19.010 1.00 92.75 283 TYR A CA 1
ATOM 2137 C C . TYR A 1 283 ? -6.774 11.194 20.446 1.00 92.75 283 TYR A C 1
ATOM 2139 O O . TYR A 1 283 ? -6.061 11.562 21.384 1.00 92.75 283 TYR A O 1
ATOM 2147 N N . PHE A 1 284 ? -7.822 10.393 20.636 1.00 91.31 284 PHE A N 1
ATOM 2148 C CA . PHE A 1 284 ? -8.167 9.830 21.939 1.00 91.31 284 PHE A CA 1
ATOM 2149 C C . PHE A 1 284 ? -7.801 8.350 22.006 1.00 91.31 284 PHE A C 1
ATOM 2151 O O . PHE A 1 284 ? -8.240 7.552 21.181 1.00 91.31 284 PHE A O 1
ATOM 2158 N N . GLN A 1 285 ? -7.032 7.976 23.024 1.00 91.62 285 GLN A N 1
ATOM 2159 C CA . GLN A 1 285 ? -6.854 6.587 23.426 1.00 91.62 285 GLN A CA 1
ATOM 2160 C C . GLN A 1 285 ? -7.909 6.243 24.480 1.00 91.62 285 GLN A C 1
ATOM 2162 O O . GLN A 1 285 ? -7.998 6.899 25.523 1.00 91.62 285 GLN A O 1
ATOM 2167 N N . ILE A 1 286 ? -8.691 5.199 24.214 1.00 87.44 286 ILE A N 1
ATOM 2168 C CA . ILE A 1 286 ? -9.693 4.675 25.140 1.00 87.44 286 ILE A CA 1
ATOM 2169 C C . ILE A 1 286 ? -9.148 3.384 25.750 1.00 87.44 286 ILE A C 1
ATOM 2171 O O . ILE A 1 286 ? -9.026 2.364 25.075 1.00 87.44 286 ILE A O 1
ATOM 2175 N N . ASP A 1 287 ? -8.833 3.429 27.041 1.00 87.62 287 ASP A N 1
ATOM 2176 C CA . ASP A 1 287 ? -8.530 2.242 27.829 1.00 87.62 287 ASP A CA 1
ATOM 2177 C C . ASP A 1 287 ? -9.856 1.679 28.350 1.00 87.62 287 ASP A C 1
ATOM 2179 O O . ASP A 1 287 ? -10.504 2.279 29.216 1.00 87.62 287 ASP A O 1
ATOM 2183 N N . ALA A 1 288 ? -10.260 0.527 27.828 1.00 84.31 288 ALA A N 1
ATOM 2184 C CA . ALA A 1 288 ? -11.487 -0.153 28.217 1.00 84.31 288 ALA A CA 1
ATOM 2185 C C . ALA A 1 288 ? -11.207 -1.592 28.669 1.00 84.31 288 ALA A C 1
ATOM 2187 O O . ALA A 1 288 ? -10.231 -2.220 28.255 1.00 84.31 288 ALA A O 1
ATOM 2188 N N . SER A 1 289 ? -12.074 -2.117 29.530 1.00 82.94 289 SER A N 1
ATOM 2189 C CA . SER A 1 289 ? -12.087 -3.517 29.944 1.00 82.94 289 SER A CA 1
ATOM 2190 C C . SER A 1 289 ? -13.385 -4.174 29.486 1.00 82.94 289 SER A C 1
ATOM 2192 O O . SER A 1 289 ? -14.463 -3.738 29.889 1.00 82.94 289 SER A O 1
ATOM 2194 N N . GLY A 1 290 ? -13.284 -5.221 28.672 1.00 79.06 290 GLY A N 1
ATOM 2195 C CA . GLY A 1 290 ? -14.408 -6.108 28.370 1.00 79.06 290 GLY A CA 1
ATOM 2196 C C . GLY A 1 290 ? -14.532 -7.215 29.416 1.00 79.06 290 GLY A C 1
ATOM 2197 O O . GLY A 1 290 ? -13.526 -7.627 30.005 1.00 79.06 290 GLY A O 1
ATOM 2198 N N . ASP A 1 291 ? -15.751 -7.704 29.650 1.00 78.00 291 ASP A N 1
ATOM 2199 C CA . ASP A 1 291 ? -15.946 -8.923 30.435 1.00 78.00 291 ASP A CA 1
ATOM 2200 C C . ASP A 1 291 ? -15.412 -10.120 29.634 1.00 78.00 291 ASP A C 1
ATOM 2202 O O . ASP A 1 291 ? -15.849 -10.393 28.521 1.00 78.00 291 ASP A O 1
ATOM 2206 N N . LEU A 1 292 ? -14.429 -10.825 30.192 1.00 68.31 292 LEU A N 1
ATOM 2207 C CA . LEU A 1 292 ? -13.857 -12.039 29.599 1.00 68.31 292 LEU A CA 1
ATOM 2208 C C . LEU A 1 292 ? -14.565 -13.314 30.105 1.00 68.31 292 LEU A C 1
ATOM 2210 O O . LEU A 1 292 ? -14.098 -14.443 29.888 1.00 68.31 292 LEU A O 1
ATOM 2214 N N . GLY A 1 293 ? -15.657 -13.153 30.855 1.00 64.94 293 GLY A N 1
ATOM 2215 C CA . GLY A 1 293 ? -16.350 -14.212 31.568 1.00 64.94 293 GLY A CA 1
ATOM 2216 C C . GLY A 1 293 ? -15.434 -14.894 32.590 1.00 64.94 293 GLY A C 1
ATOM 2217 O O . GLY A 1 293 ? -14.687 -14.265 33.335 1.00 64.94 293 GLY A O 1
ATOM 2218 N N . LYS A 1 294 ? -15.440 -16.233 32.626 1.00 56.38 294 LYS A N 1
ATOM 2219 C CA . LYS A 1 294 ? -14.593 -17.026 33.548 1.00 56.38 294 LYS A CA 1
ATOM 2220 C C . LYS A 1 294 ? -13.105 -17.087 33.159 1.00 56.38 294 LYS A C 1
ATOM 2222 O O . LYS A 1 294 ? -12.369 -17.887 33.738 1.00 56.38 294 LYS A O 1
ATOM 2227 N N . LYS A 1 295 ? -12.647 -16.319 32.168 1.00 50.75 295 LYS A N 1
ATOM 2228 C CA . LYS A 1 295 ? -11.256 -16.350 31.695 1.00 50.75 295 LYS A CA 1
ATOM 2229 C C . LYS A 1 295 ? -10.523 -15.098 32.167 1.00 50.75 295 LYS A C 1
ATOM 2231 O O . LYS A 1 295 ? -10.858 -13.996 31.765 1.00 50.75 295 LYS A O 1
ATOM 2236 N N . SER A 1 296 ? -9.496 -15.256 32.997 1.00 41.28 296 SER A N 1
ATOM 2237 C CA . SER A 1 296 ? -8.595 -14.154 33.339 1.00 41.28 296 SER A CA 1
ATOM 2238 C C . SER A 1 296 ? -7.409 -14.129 32.373 1.00 41.28 296 SER A C 1
ATOM 2240 O O . SER A 1 296 ? -6.621 -15.072 32.300 1.00 41.28 296 SER A O 1
ATOM 2242 N N . CYS A 1 297 ? -7.260 -13.038 31.621 1.00 39.47 297 CYS A N 1
ATOM 2243 C CA . CYS A 1 297 ? -6.042 -12.763 30.864 1.00 39.47 297 CYS A CA 1
ATOM 2244 C C . CYS A 1 297 ? -5.086 -11.950 31.746 1.00 39.47 297 CYS A C 1
ATOM 2246 O O . CYS A 1 297 ? -5.314 -10.775 32.017 1.00 39.47 297 CYS A O 1
ATOM 2248 N N . SER A 1 298 ? -4.009 -12.582 32.217 1.00 31.75 298 SER A N 1
ATOM 2249 C CA . SER A 1 298 ? -2.901 -11.884 32.875 1.00 31.75 298 SER A CA 1
ATOM 2250 C C . SER A 1 298 ? -1.865 -11.497 31.819 1.00 31.75 298 SER A C 1
ATOM 2252 O O . SER A 1 298 ? -1.103 -12.342 31.351 1.00 31.75 298 SER A O 1
ATOM 2254 N N . CYS A 1 299 ? -1.830 -10.220 31.433 1.00 28.39 299 CYS A N 1
ATOM 2255 C CA . CYS A 1 299 ? -0.685 -9.664 30.714 1.00 28.39 299 CYS A CA 1
ATOM 2256 C C . CYS A 1 299 ? 0.465 -9.477 31.707 1.00 28.39 299 CYS A C 1
ATOM 2258 O O . CYS A 1 299 ? 0.474 -8.551 32.518 1.00 28.39 299 CYS A O 1
ATOM 2260 N N . ASN A 1 300 ? 1.437 -10.384 31.655 1.00 26.69 300 ASN A N 1
ATOM 2261 C CA . ASN A 1 300 ? 2.637 -10.314 32.473 1.00 26.69 300 ASN A CA 1
ATOM 2262 C C . ASN A 1 300 ? 3.602 -9.301 31.833 1.00 26.69 300 ASN A C 1
ATOM 2264 O O . ASN A 1 300 ? 4.451 -9.658 31.021 1.00 26.69 300 ASN A O 1
ATOM 2268 N N . VAL A 1 301 ? 3.436 -8.016 32.151 1.00 30.38 301 VAL A N 1
ATOM 2269 C CA . VAL A 1 301 ? 4.419 -6.990 31.778 1.00 30.38 301 VAL A CA 1
ATOM 2270 C C . VAL A 1 301 ? 5.675 -7.235 32.625 1.00 30.38 301 VAL A C 1
ATOM 2272 O O . VAL A 1 301 ? 5.570 -7.242 33.858 1.00 30.38 301 VAL A O 1
ATOM 2275 N N . PRO A 1 302 ? 6.867 -7.444 32.031 1.00 28.80 302 PRO A N 1
ATOM 2276 C CA . PRO A 1 302 ? 8.097 -7.567 32.800 1.00 28.80 302 PRO A CA 1
ATOM 2277 C C . PRO A 1 302 ? 8.280 -6.304 33.644 1.00 28.80 302 PRO A C 1
ATOM 2279 O O . PRO A 1 302 ? 8.385 -5.199 33.113 1.00 28.80 302 PRO A O 1
ATOM 2282 N N . LYS A 1 303 ? 8.287 -6.452 34.973 1.00 29.09 303 LYS A N 1
ATOM 2283 C CA . LYS A 1 303 ? 8.523 -5.346 35.908 1.00 29.09 303 LYS A CA 1
ATOM 2284 C C . LYS A 1 303 ? 9.904 -4.741 35.646 1.00 29.09 303 LYS A C 1
ATOM 2286 O O . LYS A 1 303 ? 10.907 -5.242 36.154 1.00 29.09 303 LYS A O 1
ATOM 2291 N N . ALA A 1 304 ? 9.956 -3.628 34.919 1.00 30.30 304 ALA A N 1
ATOM 2292 C CA . ALA A 1 304 ? 11.094 -2.727 34.977 1.00 30.30 304 ALA A CA 1
ATOM 2293 C C . ALA A 1 304 ? 11.160 -2.146 36.399 1.00 30.30 304 ALA A C 1
ATOM 2295 O O . ALA A 1 304 ? 10.220 -1.535 36.910 1.00 30.30 304 ALA A O 1
ATOM 2296 N N . ARG A 1 305 ? 12.269 -2.438 37.075 1.00 25.92 305 ARG A N 1
ATOM 2297 C CA . ARG A 1 305 ? 12.573 -2.077 38.460 1.00 25.92 305 ARG A CA 1
ATOM 2298 C C . ARG A 1 305 ? 12.621 -0.550 38.593 1.00 25.92 305 ARG A C 1
ATOM 2300 O O . ARG A 1 305 ? 13.627 0.072 38.271 1.00 25.92 305 ARG A O 1
ATOM 2307 N N . LEU A 1 306 ? 11.550 0.058 39.096 1.00 25.89 306 LEU A N 1
ATOM 2308 C CA . LEU A 1 306 ? 11.536 1.477 39.444 1.00 25.89 306 LEU A CA 1
ATOM 2309 C C . LEU A 1 306 ? 12.217 1.651 40.811 1.00 25.89 306 LEU A C 1
ATOM 2311 O O . LEU A 1 306 ? 11.596 1.507 41.864 1.00 25.89 306 LEU A O 1
ATOM 2315 N N . VAL A 1 307 ? 13.529 1.897 40.804 1.00 27.62 307 VAL A N 1
ATOM 2316 C CA . VAL A 1 307 ? 14.279 2.270 42.011 1.00 27.62 307 VAL A CA 1
ATOM 2317 C C . VAL A 1 307 ? 13.987 3.740 42.306 1.00 27.62 307 VAL A C 1
ATOM 2319 O O . VAL A 1 307 ? 14.612 4.633 41.745 1.00 27.62 307 VAL A O 1
ATOM 2322 N N . ARG A 1 308 ? 13.033 4.007 43.205 1.00 25.27 308 ARG A N 1
ATOM 2323 C CA . ARG A 1 308 ? 12.919 5.317 43.860 1.00 25.27 308 ARG A CA 1
ATOM 2324 C C . ARG A 1 308 ? 14.023 5.430 44.912 1.00 25.27 308 ARG A C 1
ATOM 2326 O O . ARG A 1 308 ? 13.997 4.707 45.905 1.00 25.27 308 ARG A O 1
ATOM 2333 N N . ARG A 1 309 ? 14.967 6.356 44.731 1.00 23.88 309 ARG A N 1
ATOM 2334 C CA . ARG A 1 309 ? 15.725 6.937 45.847 1.00 23.88 309 ARG A CA 1
ATOM 2335 C C . ARG A 1 309 ? 15.200 8.346 46.078 1.00 23.88 309 ARG A C 1
ATOM 2337 O O . ARG A 1 309 ? 15.348 9.204 45.219 1.00 23.88 309 ARG A O 1
ATOM 2344 N N . PHE A 1 310 ? 14.584 8.543 47.236 1.00 27.70 310 PHE A N 1
ATOM 2345 C CA . PHE A 1 310 ? 14.345 9.864 47.798 1.00 27.70 310 PHE A CA 1
ATOM 2346 C C . PHE A 1 310 ? 15.666 10.435 48.318 1.00 27.70 310 PHE A C 1
ATOM 2348 O O . PHE A 1 310 ? 16.344 9.767 49.105 1.00 27.70 310 PHE A O 1
ATOM 2355 N N . ARG A 1 311 ? 15.985 11.663 47.915 1.00 30.98 311 ARG A N 1
ATOM 2356 C CA . ARG A 1 311 ? 16.431 12.747 48.796 1.00 30.98 311 ARG A CA 1
ATOM 2357 C C . ARG A 1 311 ? 15.904 14.055 48.233 1.00 30.98 311 ARG A C 1
ATOM 2359 O O . ARG A 1 311 ? 15.946 14.185 46.992 1.00 30.98 311 ARG A O 1
#

Foldseek 3Di:
DDDDDDDDDDDDPPDPDPDDPQQFWDAPVVQQPPDDQVLLLQLPPPPDQVSQLSLLSSLLSQLVGDQVVLVVRSVVRVPPDDRDHAGFRTKYKDKFFFADKDKAAHDPVSCVVSVAGIKMWTWGQDPVRATETEIHGDQQDDDDGGWMKIFGWGFRDDDPRYTYTYGNDIFTQGPDDPALLSVLLSVQVQRCSLLSVVLVQPPHDDDPSVVLSVLSVLLSVVVSVVDCVNPPRDAAEDQPLCCVVPVSVCRSHRHDYDWAWPDKDKAAAPDPVSCVSNVHRIDIDTDIHGCPDPDDDDPPDPDPDPDDDDD

Sequence (311 aa):
MNLRQAIIVFLCCCGVALQSPLVSASSALELLGGFDRQRVQACYPVDDAGSAAEMAKLLYRLRGTNEEQLQKRVTRSTDSSVAGTPVPGDVVQVDGSIDAIKQYPLPEDLREYLEMPAFQEVVLSTEAGFKVSVFAPPLAGQIAKGDRISATAILVARADESIAYAAGRLAWYPKQPTREGWKLLAGVDFDLSLIAGAASRNRRVLEADDHDAFYGLLNASAKVQADSTFAGQNATDVDPVALLTKPAEFYGEWIEMDASTVRISQIAIDSAEIAQQLGQDHYFQIDASGDLGKKSCSCNVPKARLVRRFR

Secondary structure (DSSP, 8-state):
-------------------------EE-TTTSTT--HHHHHTT-S--SHHHHHHHHHHHHHHHTS-HHHHHHHHHGGGSTT--PPP-TTEEEEEEEEEEEEEEEEPPHHHHHHHT-SEEEEEEEEPTTS-EEEEEESPPSS---TT-EEEEEEEEEEE-SS-EEEE-S--E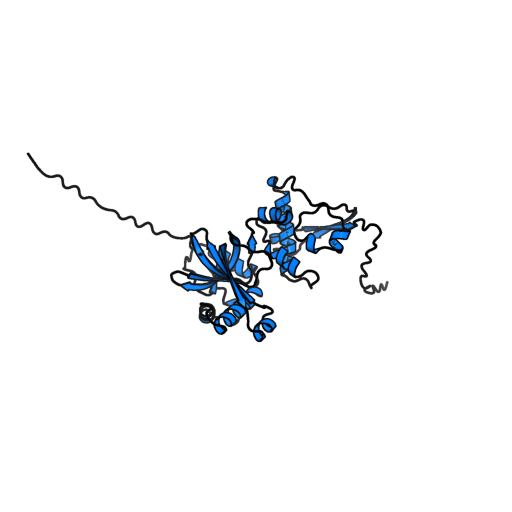EE-SS-SSHHHHHHHHTT--HHHHHHHHHTTTS---HHHHHHHHHHHHHHHHHHH-GGGTT--PEE--HHHHHH-GGGGTT--EE---EEEEEEEEE---HHHHHHHTSSEEEEEEEE---TT-----------------